Protein 3QS2 (pdb70)

CATH classification: 2.60.40.3290

B-factor: mean 16.83, std 8.16, range [5.37, 58.87]

Nearest PDB structures (foldseek):
  3qs2-assembly1_B  TM=9.989E-01  e=2.290E-34  Escherichia coli CFT073
  3qs3-assembly9_I  TM=9.445E-01  e=1.081E-23  Escherichia coli CFT073
  3qs3-assembly3_C  TM=9.484E-01  e=3.305E-23  Escherichia coli CFT073
  3qs3-assembly10_J  TM=9.430E-01  e=8.543E-23  Escherichia coli CFT073
  2j6r-assembly1_A  TM=2.176E-01  e=5.824E-01  Escherichia coli

InterPro domains:
  IPR016514 Fimbrial protein EcpA [PF16449] (26-193)
  IPR016514 Fimbrial protein EcpA [PIRSF007320] (1-195)
  IPR038478 Fimbrillin subunit EcpA superfamily [G3DSA:2.60.40.3290] (12-195)

Sequence (346 aa):
ADVTAQAVATWSSATAKKDTTSSKLVVTPLGSLAFQYAEGIKGFNSSQKGLFDVAIEGDSTATAFKLTSRLITNTLTQLDTTSGSTLNVGVDDYNGTAVEKTGDTVMIDTANGVLGGNLSPLANGYNASSNRTTAQDGFTFSSIISSGTTNGTTTAVTDYSTLPEGIWSGDVSVQFDATWTTSADVTAQAVATWSSATTAKKDTTSKLVVTPLGSLAFQYAEGIKGFNSSSQKGLFDVAIEGDSTATAFKLTSRLITNTLTQLDTTSGSTLNVGVDYNGTAVEKTGDTVMIDTANGVLGGNLSPLANGYNASNRTTAQDGFTFSIISGTTNGTTTAVTDYSTLPEGIWSSGDVSVQFDATWTS

Structure (mmCIF, N/CA/C/O backbone):
data_3QS2
#
_entry.id   3QS2
#
_cell.length_a   46.860
_cell.length_b   72.080
_cell.length_c   108.320
_cell.angle_alpha   90.00
_cell.angle_beta   90.00
_cell.angle_gamma   90.00
#
_symmetry.space_group_name_H-M   'P 21 21 21'
#
loop_
_entity.id
_entity.type
_entity.pdbx_description
1 polymer 'Fimbrillin matB homolog'
2 non-polymer 'IODIDE ION'
3 water water
#
loop_
_atom_site.group_PDB
_atom_site.id
_atom_site.type_symbol
_atom_site.label_atom_id
_atom_site.label_alt_id
_atom_site.label_comp_id
_atom_site.label_asym_id
_atom_site.label_entity_id
_atom_site.label_seq_id
_atom_site.pdbx_PDB_ins_code
_atom_site.Cartn_x
_atom_site.Cartn_y
_atom_site.Cartn_z
_atom_site.occupancy
_atom_site.B_iso_or_equiv
_atom_site.auth_seq_id
_atom_site.auth_comp_id
_atom_site.auth_asym_id
_atom_site.auth_atom_id
_atom_site.pdbx_PDB_model_num
ATOM 1 N N . ALA A 1 16 ? 11.071 35.045 14.129 1.00 32.38 1 ALA A N 1
ATOM 2 C CA . ALA A 1 16 ? 10.780 36.387 14.711 1.00 31.30 1 ALA A CA 1
ATOM 3 C C . ALA A 1 16 ? 11.200 37.476 13.725 1.00 29.71 1 ALA A C 1
ATOM 4 O O . ALA A 1 16 ? 12.006 37.231 12.824 1.00 29.99 1 ALA A O 1
ATOM 6 N N . ASP A 1 17 ? 10.632 38.668 13.891 1.00 28.46 2 ASP A N 1
ATOM 7 C CA . ASP A 1 17 ? 10.995 39.828 13.078 1.00 26.51 2 ASP A CA 1
ATOM 8 C C . ASP A 1 17 ? 12.469 40.194 13.318 1.00 25.44 2 ASP A C 1
ATOM 9 O O . ASP A 1 17 ? 13.036 39.860 14.363 1.00 26.48 2 ASP A O 1
ATOM 14 N N . VAL A 1 18 ? 13.092 40.850 12.341 1.00 21.96 3 VAL A N 1
ATOM 15 C CA . VAL A 1 18 ? 14.401 41.466 12.527 1.00 20.22 3 VAL A CA 1
ATOM 16 C C . VAL A 1 18 ? 14.123 42.959 12.661 1.00 18.29 3 VAL A C 1
ATOM 17 O O . VAL A 1 18 ? 13.335 43.501 11.898 1.00 16.59 3 VAL A O 1
ATOM 21 N N . THR A 1 19 ? 14.716 43.604 13.663 1.00 17.29 4 THR A N 1
ATOM 22 C CA . THR A 1 19 ? 14.495 45.034 13.862 1.00 16.30 4 THR A CA 1
ATOM 23 C C . THR A 1 19 ? 15.808 45.775 14.006 1.00 15.47 4 THR A C 1
ATOM 24 O O . THR A 1 19 ? 16.813 45.199 14.432 1.00 15.92 4 THR A O 1
ATOM 28 N N . ALA A 1 20 ? 15.797 47.049 13.645 1.00 13.91 5 ALA A N 1
ATOM 29 C CA . ALA A 1 20 ? 16.973 47.903 13.800 1.00 13.70 5 ALA A CA 1
ATOM 30 C C . ALA A 1 20 ? 16.531 49.334 14.049 1.00 13.32 5 ALA A C 1
ATOM 31 O O . ALA A 1 20 ? 15.429 49.737 13.667 1.00 12.36 5 ALA A O 1
ATOM 33 N N . GLN A 1 21 ? 17.403 50.108 14.688 1.00 13.87 6 GLN A N 1
ATOM 34 C CA . GLN A 1 21 ? 17.056 51.480 15.047 1.00 13.82 6 GLN A CA 1
ATOM 35 C C . GLN A 1 21 ? 18.250 52.368 14.766 1.00 13.33 6 GLN A C 1
ATOM 36 O O . GLN A 1 21 ? 19.399 51.922 14.870 1.00 12.87 6 GLN A O 1
ATOM 42 N N . ALA A 1 22 ? 17.979 53.613 14.390 1.00 12.16 7 ALA A N 1
ATOM 43 C CA . ALA A 1 22 ? 19.038 54.619 14.218 1.00 12.17 7 ALA A CA 1
ATOM 44 C C . ALA A 1 22 ? 18.469 55.980 14.606 1.00 12.16 7 ALA A C 1
ATOM 45 O O . ALA A 1 22 ? 17.272 56.203 14.476 1.00 12.81 7 ALA A O 1
ATOM 47 N N . VAL A 1 23 ? 19.310 56.866 15.137 1.00 12.05 8 VAL A N 1
ATOM 48 C CA . VAL A 1 23 ? 18.901 58.230 15.465 1.00 11.91 8 VAL A CA 1
ATOM 49 C C . VAL A 1 23 ? 19.662 59.191 14.576 1.00 11.57 8 VAL A C 1
ATOM 50 O O . VAL A 1 23 ? 20.901 59.119 14.496 1.00 12.49 8 VAL A O 1
ATOM 54 N N . ALA A 1 24 ? 18.937 60.062 13.877 1.00 10.45 9 ALA A N 1
ATOM 55 C CA . ALA A 1 24 ? 19.546 61.056 13.014 1.00 9.90 9 ALA A CA 1
ATOM 56 C C . ALA A 1 24 ? 19.396 62.415 13.672 1.00 9.62 9 ALA A C 1
ATOM 57 O O . ALA A 1 24 ? 18.284 62.822 14.018 1.00 9.21 9 ALA A O 1
ATOM 59 N N . THR A 1 25 ? 20.528 63.099 13.865 1.00 9.55 10 THR A N 1
ATOM 60 C CA . THR A 1 25 ? 20.523 64.396 14.567 1.00 9.90 10 THR A CA 1
ATOM 61 C C . THR A 1 25 ? 21.058 65.545 13.709 1.00 9.86 10 THR A C 1
ATOM 62 O O . THR A 1 25 ? 22.186 65.486 13.181 1.00 10.17 10 THR A O 1
ATOM 66 N N . TRP A 1 26 ? 20.240 66.592 13.593 1.00 9.43 11 TRP A N 1
ATOM 67 C CA . TRP A 1 26 ? 20.599 67.828 12.896 1.00 9.72 11 TRP A CA 1
ATOM 68 C C . TRP A 1 26 ? 20.841 68.916 13.920 1.00 10.03 11 TRP A C 1
ATOM 69 O O . TRP A 1 26 ? 20.082 69.041 14.883 1.00 10.14 11 TRP A O 1
ATOM 80 N N . SER A 1 27 ? 21.868 69.727 13.715 1.00 10.74 12 SER A N 1
ATOM 81 C CA A SER A 1 27 ? 22.020 70.921 14.531 0.70 10.99 12 SER A CA 1
ATOM 82 C CA B SER A 1 27 ? 22.042 70.933 14.517 0.30 11.02 12 SER A CA 1
ATOM 83 C C . SER A 1 27 ? 21.202 72.050 13.885 1.00 11.05 12 SER A C 1
ATOM 84 O O . SER A 1 27 ? 21.141 72.172 12.641 1.00 11.62 12 SER A O 1
ATOM 89 N N . ALA A 1 28 ? 20.545 72.857 14.718 1.00 11.09 13 ALA A N 1
ATOM 90 C CA . ALA A 1 28 ? 19.655 73.909 14.225 1.00 11.04 13 ALA A CA 1
ATOM 91 C C . ALA A 1 28 ? 19.933 75.217 14.932 1.00 11.73 13 ALA A C 1
ATOM 92 O O . ALA A 1 28 ? 20.219 75.221 16.126 1.00 11.97 13 ALA A O 1
ATOM 94 N N . THR A 1 29 ? 19.849 76.320 14.194 1.00 12.33 14 THR A N 1
ATOM 95 C CA . THR A 1 29 ? 19.844 77.661 14.818 1.00 13.42 14 THR A CA 1
ATOM 96 C C . THR A 1 29 ? 18.637 78.461 14.340 1.00 13.33 14 THR A C 1
ATOM 97 O O . THR A 1 29 ? 18.092 78.229 13.244 1.00 13.46 14 THR A O 1
ATOM 101 N N . ALA A 1 30 ? 18.177 79.385 15.177 1.00 12.85 15 ALA A N 1
ATOM 102 C CA . ALA A 1 30 ? 17.152 80.314 14.770 1.00 13.11 15 ALA A CA 1
ATOM 103 C C . ALA A 1 30 ? 17.607 81.691 15.204 1.00 13.46 15 ALA A C 1
ATOM 104 O O . ALA A 1 30 ? 18.289 81.828 16.226 1.00 13.22 15 ALA A O 1
ATOM 106 N N . LYS A 1 31 ? 17.278 82.694 14.400 1.00 14.25 16 LYS A N 1
ATOM 107 C CA . LYS A 1 31 ? 17.693 84.071 14.689 1.00 15.11 16 LYS A CA 1
ATOM 108 C C . LYS A 1 31 ? 16.506 84.990 14.611 1.00 15.56 16 LYS A C 1
ATOM 109 O O . LYS A 1 31 ? 15.697 84.872 13.694 1.00 14.97 16 LYS A O 1
ATOM 112 N N . LYS A 1 32 ? 16.401 85.911 15.577 1.00 16.32 17 LYS A N 1
ATOM 113 C CA . LYS A 1 32 ? 15.394 86.966 15.532 1.00 17.65 17 LYS A CA 1
ATOM 114 C C . LYS A 1 32 ? 16.023 88.318 15.813 1.00 19.66 17 LYS A C 1
ATOM 115 O O . LYS A 1 32 ? 16.624 88.526 16.874 1.00 18.79 17 LYS A O 1
ATOM 121 N N . ASP A 1 33 ? 15.833 89.218 14.853 1.00 22.97 18 ASP A N 1
ATOM 122 C CA . ASP A 1 33 ? 16.235 90.606 14.963 1.00 27.32 18 ASP A CA 1
ATOM 123 C C . ASP A 1 33 ? 17.689 90.750 15.360 1.00 28.93 18 ASP A C 1
ATOM 124 O O . ASP A 1 33 ? 18.031 91.647 16.132 1.00 31.24 18 ASP A O 1
ATOM 129 N N . THR A 1 34 ? 18.558 89.887 14.843 1.00 30.62 19 THR A N 1
ATOM 130 C CA . THR A 1 34 ? 19.944 90.066 15.178 1.00 33.33 19 THR A CA 1
ATOM 131 C C . THR A 1 34 ? 20.684 90.660 13.977 1.00 34.81 19 THR A C 1
ATOM 132 O O . THR A 1 34 ? 20.244 90.587 12.858 1.00 36.03 19 THR A O 1
ATOM 136 N N . THR A 1 35 ? 21.811 91.262 14.254 1.00 34.98 20 THR A N 1
ATOM 137 C CA . THR A 1 35 ? 22.745 91.693 13.240 1.00 34.45 20 THR A CA 1
ATOM 138 C C . THR A 1 35 ? 23.016 90.610 12.225 1.00 31.59 20 THR A C 1
ATOM 139 O O . THR A 1 35 ? 23.119 89.472 12.590 1.00 33.20 20 THR A O 1
ATOM 141 N N . SER A 1 36 ? 23.143 90.976 10.972 1.00 28.53 21 SER A N 1
ATOM 142 C CA A SER A 1 36 ? 23.568 90.042 9.961 0.70 27.36 21 SER A CA 1
ATOM 143 C CA B SER A 1 36 ? 23.544 90.022 9.935 0.30 26.83 21 SER A CA 1
ATOM 144 C C . SER A 1 36 ? 24.836 90.507 9.252 1.00 26.31 21 SER A C 1
ATOM 145 O O . SER A 1 36 ? 25.071 90.200 8.148 1.00 26.76 21 SER A O 1
ATOM 150 N N . LYS A 1 37 ? 25.660 91.238 9.962 1.00 24.96 22 LYS A N 1
ATOM 151 C CA . LYS A 1 37 ? 26.965 91.652 9.440 1.00 24.00 22 LYS A CA 1
ATOM 152 C C . LYS A 1 37 ? 27.848 90.443 9.134 1.00 21.95 22 LYS A C 1
ATOM 153 O O . LYS A 1 37 ? 28.648 90.481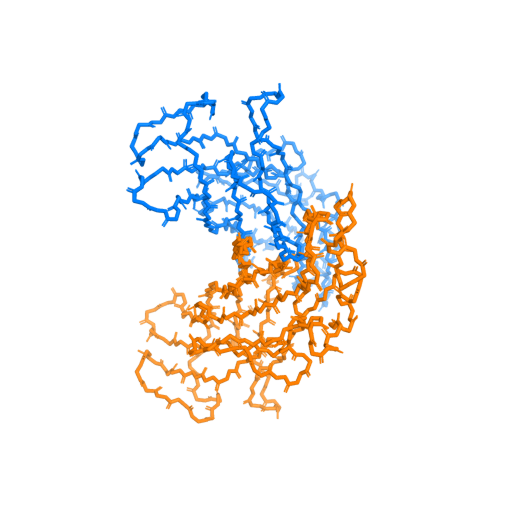 8.205 1.00 21.80 22 LYS A O 1
ATOM 159 N N . LEU A 1 38 ? 27.716 89.402 9.952 1.00 19.39 23 LEU A N 1
ATOM 160 C CA . LEU A 1 38 ? 28.412 88.125 9.728 1.00 18.17 23 LEU A CA 1
ATOM 161 C C . LEU A 1 38 ? 27.464 86.960 9.952 1.00 16.46 23 LEU A C 1
ATOM 162 O O . LEU A 1 38 ? 26.862 86.841 11.025 1.00 15.69 23 LEU A O 1
ATOM 167 N N . VAL A 1 39 ? 27.325 86.101 8.946 1.00 15.61 24 VAL A N 1
ATOM 168 C CA . VAL A 1 39 ? 26.489 84.911 9.063 1.00 14.46 24 VAL A CA 1
ATOM 169 C C . VAL A 1 39 ? 27.326 83.720 8.604 1.00 14.18 24 VAL A C 1
ATOM 170 O O . VAL A 1 39 ? 27.880 83.745 7.509 1.00 14.63 24 VAL A O 1
ATOM 174 N N . VAL A 1 40 ? 27.429 82.690 9.445 1.00 13.32 25 VAL A N 1
ATOM 175 C CA . VAL A 1 40 ? 28.208 81.509 9.079 1.00 13.31 25 VAL A CA 1
ATOM 176 C C . VAL A 1 40 ? 27.334 80.279 9.230 1.00 12.57 25 VAL A C 1
ATOM 177 O O . VAL A 1 40 ? 26.767 80.049 10.298 1.00 12.29 25 VAL A O 1
ATOM 181 N N . THR A 1 41 ? 27.214 79.494 8.161 1.00 12.52 26 THR A N 1
ATOM 182 C CA . THR A 1 41 ? 26.252 78.409 8.132 1.00 12.08 26 THR A CA 1
ATOM 183 C C . THR A 1 41 ? 26.863 77.090 7.678 1.00 11.77 26 THR A C 1
ATOM 184 O O . THR A 1 41 ? 27.195 76.955 6.512 1.00 12.21 26 THR A O 1
ATOM 188 N N . PRO A 1 42 ? 26.989 76.099 8.595 1.00 11.41 27 PRO A N 1
ATOM 189 C CA . PRO A 1 42 ? 27.472 74.797 8.158 1.00 11.50 27 PRO A CA 1
ATOM 190 C C . PRO A 1 42 ? 26.540 74.183 7.107 1.00 11.65 27 PRO A C 1
ATOM 191 O O . PRO A 1 42 ? 25.320 74.267 7.268 1.00 10.94 27 PRO A O 1
ATOM 195 N N . LEU A 1 43 ? 27.082 73.562 6.068 1.00 12.53 28 LEU A N 1
ATOM 196 C CA . LEU A 1 43 ? 26.220 72.977 5.055 1.00 13.44 28 LEU A CA 1
ATOM 197 C C . LEU A 1 43 ? 25.389 71.883 5.711 1.00 13.43 28 LEU A C 1
ATOM 198 O O . LEU A 1 43 ? 25.910 71.075 6.476 1.00 13.50 28 LEU A O 1
ATOM 203 N N . GLY A 1 44 ? 24.093 71.877 5.420 1.00 14.30 29 GLY A N 1
ATOM 204 C CA . GLY A 1 44 ? 23.222 70.847 5.934 1.00 15.70 29 GLY A CA 1
ATOM 205 C C . GLY A 1 44 ? 22.551 71.271 7.212 1.00 17.23 29 GLY A C 1
ATOM 206 O O . GLY A 1 44 ? 21.642 70.591 7.692 1.00 18.53 29 GLY A O 1
ATOM 207 N N . SER A 1 45 ? 23.012 72.376 7.798 1.00 17.68 30 SER A N 1
ATOM 208 C CA . SER A 1 45 ? 22.438 72.807 9.076 1.00 17.31 30 SER A CA 1
ATOM 209 C C . SER A 1 45 ? 21.078 73.430 8.842 1.00 16.32 30 SER A C 1
ATOM 210 O O . SER A 1 45 ? 20.776 73.944 7.745 1.00 17.48 30 SER A O 1
ATOM 213 N N . LEU A 1 46 ? 20.241 73.371 9.877 1.00 14.56 31 LEU A N 1
ATOM 214 C CA . LEU A 1 46 ? 18.917 73.935 9.812 1.00 13.96 31 LEU A CA 1
ATOM 215 C C . LEU A 1 46 ? 19.059 75.357 10.319 1.00 14.27 31 LEU A C 1
ATOM 216 O O . LEU A 1 46 ? 19.506 75.559 11.445 1.00 14.44 31 LEU A O 1
ATOM 221 N N . ALA A 1 47 ? 18.738 76.320 9.462 1.00 14.15 32 ALA A N 1
ATOM 222 C CA . ALA A 1 47 ? 18.851 77.736 9.795 1.00 14.83 32 ALA A CA 1
ATOM 223 C C . ALA A 1 47 ? 17.504 78.427 9.678 1.00 14.88 32 ALA A C 1
ATOM 224 O O . ALA A 1 47 ? 16.977 78.600 8.579 1.00 15.65 32 ALA A O 1
ATOM 226 N N . PHE A 1 48 ? 16.950 78.847 10.813 1.00 14.34 33 PHE A N 1
ATOM 227 C CA . PHE A 1 48 ? 15.674 79.550 10.835 1.00 14.41 33 PHE A CA 1
ATOM 228 C C . PHE A 1 48 ? 15.872 81.036 11.069 1.00 15.09 33 PHE A C 1
ATOM 229 O O . PHE A 1 48 ? 16.696 81.429 11.882 1.00 15.30 33 PHE A O 1
ATOM 237 N N . GLN A 1 49 ? 15.114 81.845 10.336 1.00 16.24 34 GLN A N 1
ATOM 238 C CA . GLN A 1 49 ? 15.227 83.296 10.420 1.00 17.99 34 GLN A CA 1
ATOM 239 C C . GLN A 1 49 ? 13.848 83.890 10.598 1.00 17.77 34 GLN A C 1
ATOM 240 O O . GLN A 1 49 ? 12.929 83.620 9.823 1.00 17.30 34 GLN A O 1
ATOM 246 N N . TYR A 1 50 ? 13.706 84.722 11.623 1.00 17.77 35 TYR A N 1
ATOM 247 C CA . TYR A 1 50 ? 12.479 85.457 11.799 1.00 18.75 35 TYR A CA 1
ATOM 248 C C . TYR A 1 50 ? 12.429 86.534 10.717 1.00 20.38 35 TYR A C 1
ATOM 249 O O . TYR A 1 50 ? 13.401 87.247 10.494 1.00 21.43 35 TYR A O 1
ATOM 258 N N . ALA A 1 51 ? 11.297 86.628 10.036 1.00 22.13 36 ALA A N 1
ATOM 259 C CA . ALA A 1 51 ? 11.109 87.615 8.995 1.00 24.33 36 ALA A CA 1
ATOM 260 C C . ALA A 1 51 ? 10.101 88.628 9.482 1.00 25.66 36 ALA A C 1
ATOM 261 O O . ALA A 1 51 ? 8.961 88.263 9.801 1.00 24.34 36 ALA A O 1
ATOM 263 N N . GLU A 1 52 ? 10.533 89.890 9.538 1.00 27.25 37 GLU A N 1
ATOM 264 C CA . GLU A 1 52 ? 9.684 90.948 10.010 1.00 30.34 37 GLU A CA 1
ATOM 265 C C . GLU A 1 52 ? 8.523 91.083 9.028 1.00 32.53 37 GLU A C 1
ATOM 266 O O . GLU A 1 52 ? 7.424 91.264 9.428 1.00 34.34 37 GLU A O 1
ATOM 268 N N . GLY A 1 53 ? 8.802 90.922 7.743 1.00 33.88 38 GLY A N 1
ATOM 269 C CA . GLY A 1 53 ? 7.779 90.762 6.747 1.00 35.75 38 GLY A CA 1
ATOM 270 C C . GLY A 1 53 ? 6.495 89.989 7.058 1.00 36.49 38 GLY A C 1
ATOM 271 O O . GLY A 1 53 ? 5.420 90.557 7.018 1.00 38.75 38 GLY A O 1
ATOM 272 N N . ILE A 1 54 ? 6.615 88.722 7.386 1.00 34.63 39 ILE A N 1
ATOM 273 C CA . ILE A 1 54 ? 5.468 87.864 7.665 1.00 34.49 39 ILE A CA 1
ATOM 274 C C . ILE A 1 54 ? 5.307 87.559 9.137 1.00 33.03 39 ILE A C 1
ATOM 275 O O . ILE A 1 54 ? 4.444 86.802 9.486 1.00 33.34 39 ILE A O 1
ATOM 280 N N . LYS A 1 55 ? 6.168 88.093 9.994 1.00 29.85 40 LYS A N 1
ATOM 281 C CA . LYS A 1 55 ? 6.032 87.887 11.446 1.00 28.24 40 LYS A CA 1
ATOM 282 C C . LYS A 1 55 ? 6.188 86.467 11.891 1.00 26.31 40 LYS A C 1
ATOM 283 O O . LYS A 1 55 ? 5.526 86.012 12.742 1.00 27.01 40 LYS A O 1
ATOM 289 N N . GLY A 1 56 ? 7.144 85.800 11.320 1.00 23.58 41 GLY A N 1
ATOM 290 C CA . GLY A 1 56 ? 7.330 84.383 11.593 1.00 21.77 41 GLY A CA 1
ATOM 291 C C . GLY A 1 56 ? 8.612 83.880 10.971 1.00 19.97 41 GLY A C 1
ATOM 292 O O . GLY A 1 56 ? 9.398 84.667 10.434 1.00 20.81 41 GLY A O 1
ATOM 293 N N . PHE A 1 57 ? 8.805 82.562 11.043 1.00 18.33 42 PHE A N 1
ATOM 294 C CA . PHE A 1 57 ? 10.033 81.900 10.610 1.00 17.11 42 PHE A CA 1
ATOM 295 C C . PHE A 1 57 ? 9.826 81.128 9.315 1.00 16.81 42 PHE A C 1
ATOM 296 O O . PHE A 1 57 ? 8.770 80.540 9.103 1.00 17.11 42 PHE A O 1
ATOM 304 N N . ASN A 1 58 ? 10.863 81.090 8.492 1.00 16.42 43 ASN A N 1
ATOM 305 C CA . ASN A 1 58 ? 10.940 80.171 7.342 1.00 17.02 43 ASN A CA 1
ATOM 306 C C . ASN A 1 58 ? 10.932 78.694 7.749 1.00 16.38 43 ASN A C 1
ATOM 307 O O . ASN A 1 58 ? 11.115 78.379 8.919 1.00 16.27 43 ASN A O 1
ATOM 312 N N A SER A 1 59 ? 10.716 77.801 6.784 0.50 16.18 44 SER A N 1
ATOM 313 N N B SER A 1 59 ? 10.720 77.809 6.774 0.50 16.33 44 SER A N 1
ATOM 314 C CA A SER A 1 59 ? 10.940 76.377 6.998 0.50 15.54 44 SER A CA 1
ATOM 315 C CA B SER A 1 59 ? 10.918 76.375 6.959 0.50 15.77 44 SER A CA 1
ATOM 316 C C A SER A 1 59 ? 12.267 75.990 6.362 0.50 15.70 44 SER A C 1
ATOM 317 C C B SER A 1 59 ? 12.243 75.973 6.319 0.50 15.84 44 SER A C 1
ATOM 318 O O A SER A 1 59 ? 12.876 76.789 5.653 0.50 15.96 44 SER A O 1
ATOM 319 O O B SER A 1 59 ? 12.832 76.746 5.569 0.50 16.09 44 SER A O 1
ATOM 324 N N . GLN A 1 60 ? 12.712 74.766 6.619 1.00 15.42 45 GLN A N 1
ATOM 325 C CA . GLN A 1 60 ? 14.004 74.294 6.114 1.00 16.12 45 GLN A CA 1
ATOM 326 C C . GLN A 1 60 ? 13.852 72.838 5.730 1.00 15.82 45 GLN A C 1
ATOM 327 O O . GLN A 1 60 ? 13.329 72.067 6.512 1.00 15.08 45 GLN A O 1
ATOM 333 N N . LYS A 1 61 ? 14.297 72.443 4.540 1.00 16.37 46 LYS A N 1
ATOM 334 C CA . LYS A 1 61 ? 14.336 71.013 4.245 1.00 16.47 46 LYS A CA 1
ATOM 335 C C . LYS A 1 61 ? 15.706 70.479 4.665 1.00 15.77 46 LYS A C 1
ATOM 336 O O . LYS A 1 61 ? 16.743 71.090 4.388 1.00 18.05 46 LYS A O 1
ATOM 342 N N . GLY A 1 62 ? 15.705 69.400 5.429 1.00 12.92 47 GLY A N 1
ATOM 343 C CA . GLY A 1 62 ? 16.933 68.778 5.864 1.00 12.08 47 GLY A CA 1
ATOM 344 C C . GLY A 1 62 ? 16.962 67.358 5.336 1.00 11.07 47 GLY A C 1
ATOM 345 O O . GLY A 1 62 ? 16.067 66.569 5.651 1.00 10.70 47 GLY A O 1
ATOM 346 N N . LEU A 1 63 ? 18.000 67.036 4.567 1.00 10.69 48 LEU A N 1
ATOM 347 C CA . LEU A 1 63 ? 18.126 65.739 3.911 1.00 10.49 48 LEU A CA 1
ATOM 348 C C . LEU A 1 63 ? 18.866 64.697 4.748 1.00 9.94 48 LEU A C 1
ATOM 349 O O . LEU A 1 63 ? 19.671 65.035 5.622 1.00 9.56 48 LEU A O 1
ATOM 354 N N . PHE A 1 64 ? 18.597 63.423 4.461 1.00 9.69 49 PHE A N 1
ATOM 355 C CA . PHE A 1 64 ? 19.275 62.311 5.142 1.00 9.64 49 PHE A CA 1
ATOM 356 C C . PHE A 1 64 ? 19.500 61.142 4.192 1.00 10.22 49 PHE A C 1
ATOM 357 O O . PHE A 1 64 ? 18.737 60.937 3.249 1.00 9.86 49 PHE A O 1
ATOM 365 N N . ASP A 1 65 ? 20.572 60.398 4.449 1.00 10.88 50 ASP A N 1
ATOM 366 C CA . ASP A 1 65 ? 20.880 59.189 3.704 1.00 11.67 50 ASP A CA 1
ATOM 367 C C . ASP A 1 65 ? 20.527 58.009 4.570 1.00 11.54 50 ASP A C 1
ATOM 368 O O . ASP A 1 65 ? 20.707 58.057 5.796 1.00 11.98 50 ASP A O 1
ATOM 373 N N . VAL A 1 66 ? 19.995 56.954 3.958 1.00 11.14 51 VAL A N 1
ATOM 374 C CA . VAL A 1 66 ? 19.640 55.750 4.714 1.00 10.91 51 VAL A CA 1
ATOM 375 C C . VAL A 1 66 ? 20.377 54.586 4.071 1.00 11.27 51 VAL A C 1
ATOM 376 O O . VAL A 1 66 ? 20.444 54.512 2.851 1.00 12.23 51 VAL A O 1
ATOM 380 N N . ALA A 1 67 ? 20.946 53.703 4.872 1.00 10.78 52 ALA A N 1
ATOM 381 C CA . ALA A 1 67 ? 21.469 52.462 4.318 1.00 11.05 52 ALA A CA 1
ATOM 382 C C . ALA A 1 67 ? 20.917 51.329 5.151 1.00 10.70 52 ALA A C 1
ATOM 383 O O . ALA A 1 67 ? 20.785 51.455 6.376 1.00 10.56 52 ALA A O 1
ATOM 385 N N . ILE A 1 68 ? 20.545 50.243 4.485 1.00 10.91 53 ILE A N 1
ATOM 386 C CA . ILE A 1 68 ? 20.089 49.048 5.197 1.00 10.98 53 ILE A CA 1
ATOM 387 C C . ILE A 1 68 ? 20.848 47.825 4.724 1.00 11.72 53 ILE A C 1
ATOM 388 O O . ILE A 1 68 ? 21.315 47.783 3.585 1.00 12.09 53 ILE A O 1
ATOM 393 N N . GLU A 1 69 ? 20.976 46.844 5.610 1.00 12.72 54 GLU A N 1
ATOM 394 C CA . GLU A 1 69 ? 21.473 45.517 5.223 1.00 14.18 54 GLU A CA 1
ATOM 395 C C . GLU A 1 69 ? 20.305 44.626 4.860 1.00 13.77 54 GLU A C 1
ATOM 396 O O . GLU A 1 69 ? 19.342 44.539 5.612 1.00 13.26 54 GLU A O 1
ATOM 402 N N . GLY A 1 70 ? 20.404 43.944 3.725 1.00 13.47 55 GLY A N 1
ATOM 403 C CA . GLY A 1 70 ? 19.314 43.105 3.256 1.00 13.20 55 GLY A CA 1
ATOM 404 C C . GLY A 1 70 ? 19.129 41.871 4.113 1.00 13.42 55 GLY A C 1
ATOM 405 O O . GLY A 1 70 ? 20.087 41.355 4.722 1.00 13.70 55 GLY A O 1
ATOM 406 N N . ASP A 1 71 ? 17.890 41.391 4.162 1.00 13.16 56 ASP A N 1
ATOM 407 C CA . ASP A 1 71 ? 17.571 40.148 4.847 1.00 13.48 56 ASP A CA 1
ATOM 408 C C . ASP A 1 71 ? 16.912 39.297 3.770 1.00 13.47 56 ASP A C 1
ATOM 409 O O . ASP A 1 71 ? 15.750 39.516 3.430 1.00 12.66 56 ASP A O 1
ATOM 414 N N . SER A 1 72 ? 17.675 38.352 3.223 1.00 13.93 57 SER A N 1
ATOM 415 C CA . SER A 1 72 ? 17.301 37.660 1.994 1.00 14.29 57 SER A CA 1
ATOM 416 C C . SER A 1 72 ? 16.020 36.814 2.090 1.00 14.43 57 SER A C 1
ATOM 417 O O . SER A 1 72 ? 15.410 36.510 1.065 1.00 14.54 57 SER A O 1
ATOM 420 N N . THR A 1 73 ? 15.604 36.455 3.306 1.00 14.08 58 THR A N 1
ATOM 421 C CA . THR A 1 73 ? 14.365 35.676 3.510 1.00 14.32 58 THR A CA 1
ATOM 422 C C . THR A 1 73 ? 13.194 36.522 4.020 1.00 13.77 58 THR A C 1
ATOM 423 O O . THR A 1 73 ? 12.112 35.985 4.312 1.00 14.39 58 THR A O 1
ATOM 427 N N . ALA A 1 74 ? 13.384 37.839 4.109 1.00 12.87 59 ALA A N 1
ATOM 428 C CA . ALA A 1 74 ? 12.280 38.720 4.490 1.00 12.26 59 ALA A CA 1
ATOM 429 C C . ALA A 1 74 ? 11.230 38.806 3.384 1.00 12.14 59 ALA A C 1
ATOM 430 O O . ALA A 1 74 ? 11.570 38.785 2.181 1.00 12.01 59 ALA A O 1
ATOM 432 N N . THR A 1 75 ? 9.966 38.921 3.790 1.00 12.16 60 THR A N 1
ATOM 433 C CA . THR A 1 75 ? 8.843 39.054 2.843 1.00 12.47 60 THR A CA 1
ATOM 434 C C . THR A 1 75 ? 8.078 40.383 2.986 1.00 11.91 60 THR A C 1
ATOM 435 O O . THR A 1 75 ? 7.186 40.688 2.182 1.00 12.05 60 THR A O 1
ATOM 439 N N . ALA A 1 76 ? 8.423 41.174 3.996 1.00 11.14 61 ALA A N 1
ATOM 440 C CA . ALA A 1 76 ? 7.907 42.535 4.095 1.00 10.73 61 ALA A CA 1
ATOM 441 C C . ALA A 1 76 ? 8.864 43.411 4.892 1.00 10.06 61 ALA A C 1
ATOM 442 O O . ALA A 1 76 ? 9.705 42.907 5.639 1.00 9.96 61 ALA A O 1
ATOM 444 N N . PHE A 1 77 ? 8.723 44.722 4.718 1.00 9.56 62 PHE A N 1
ATOM 445 C CA . PHE A 1 77 ? 9.627 45.683 5.348 1.00 9.22 62 PHE A CA 1
ATOM 446 C C . PHE A 1 77 ? 8.820 46.885 5.758 1.00 9.17 62 PHE A C 1
ATOM 447 O O . PHE A 1 77 ? 7.908 47.305 5.042 1.00 9.35 62 PHE A O 1
ATOM 455 N N . LYS A 1 78 ? 9.183 47.448 6.900 1.00 9.05 63 LYS A N 1
ATOM 456 C CA . LYS A 1 78 ? 8.534 48.648 7.422 1.00 9.13 63 LYS A CA 1
ATOM 457 C C . LYS A 1 78 ? 9.618 49.586 7.936 1.00 8.55 63 LYS A C 1
ATOM 458 O O . LYS A 1 78 ? 10.560 49.151 8.574 1.00 8.37 63 LYS A O 1
ATOM 464 N N . LEU A 1 79 ? 9.472 50.874 7.636 1.00 8.17 64 LEU A N 1
ATOM 465 C CA . LEU A 1 79 ? 10.350 51.905 8.180 1.00 7.81 64 LEU A CA 1
ATOM 466 C C . LEU A 1 79 ? 9.484 53.018 8.753 1.00 7.87 64 LEU A C 1
ATOM 467 O O . LEU A 1 79 ? 8.629 53.572 8.047 1.00 7.84 64 LEU A O 1
ATOM 472 N N . THR A 1 80 ? 9.703 53.356 10.021 1.00 8.00 65 THR A N 1
ATOM 473 C CA . THR A 1 80 ? 8.938 54.446 10.647 1.00 8.16 65 THR A CA 1
ATOM 474 C C . THR A 1 80 ? 9.897 55.471 11.261 1.00 8.08 65 THR A C 1
ATOM 475 O O . THR A 1 80 ? 11.074 55.165 11.482 1.00 7.85 65 THR A O 1
ATOM 479 N N . SER A 1 81 ? 9.369 56.650 11.584 1.00 8.30 66 SER A N 1
ATOM 480 C CA . SER A 1 81 ? 10.156 57.643 12.324 1.00 8.41 66 SER A CA 1
ATOM 481 C C . SER A 1 81 ? 9.371 58.254 13.490 1.00 8.80 66 SER A C 1
ATOM 482 O O . SER A 1 81 ? 8.135 58.304 13.467 1.00 8.97 66 SER A O 1
ATOM 485 N N . ARG A 1 82 ? 10.121 58.732 14.484 1.00 8.99 67 ARG A N 1
ATOM 486 C CA . ARG A 1 82 ? 9.562 59.282 15.714 1.00 9.46 67 ARG A CA 1
ATOM 487 C C . ARG A 1 82 ? 10.497 60.373 16.190 1.00 9.04 67 ARG A C 1
ATOM 488 O O . ARG A 1 82 ? 11.727 60.183 16.243 1.00 8.84 67 ARG A O 1
ATOM 496 N N . LEU A 1 83 ? 9.918 61.512 16.544 1.00 8.75 68 LEU A N 1
ATOM 497 C CA . LEU A 1 83 ? 10.724 62.667 16.982 1.00 8.87 68 LEU A CA 1
ATOM 498 C C . LEU A 1 83 ? 11.208 62.413 18.402 1.00 9.17 68 LEU A C 1
ATOM 499 O O . LEU A 1 83 ? 10.455 61.922 19.232 1.00 9.63 68 LEU A O 1
ATOM 504 N N . ILE A 1 84 ? 12.485 62.705 18.676 1.00 9.11 69 ILE A N 1
ATOM 505 C CA . ILE A 1 84 ? 13.007 62.526 20.028 1.00 9.67 69 ILE A CA 1
ATOM 506 C C . ILE A 1 84 ? 13.237 63.880 20.683 1.00 9.70 69 ILE A C 1
ATOM 507 O O . ILE A 1 84 ? 12.621 64.178 21.705 1.00 10.30 69 ILE A O 1
ATOM 512 N N . THR A 1 85 ? 14.103 64.693 20.095 1.00 9.35 70 THR A N 1
ATOM 513 C CA . THR A 1 85 ? 14.328 66.035 20.647 1.00 9.33 70 THR A CA 1
ATOM 514 C C . THR A 1 85 ? 14.087 67.082 19.585 1.00 8.95 70 THR A C 1
ATOM 515 O O . THR A 1 85 ? 14.358 66.867 18.402 1.00 8.54 70 THR A O 1
ATOM 519 N N . ASN A 1 86 ? 13.601 68.246 20.014 1.00 8.80 71 ASN A N 1
ATOM 520 C CA . ASN A 1 86 ? 13.310 69.298 19.048 1.00 8.77 71 ASN A CA 1
ATOM 521 C C . ASN A 1 86 ? 13.355 70.690 19.653 1.00 8.88 71 ASN A C 1
ATOM 522 O O . ASN A 1 86 ? 12.749 71.623 19.097 1.00 9.04 71 ASN A O 1
ATOM 527 N N . THR A 1 87 ? 14.073 70.848 20.760 1.00 9.08 72 THR A N 1
ATOM 528 C CA . THR A 1 87 ? 14.050 72.147 21.472 1.00 9.56 72 THR A CA 1
ATOM 529 C C . THR A 1 87 ? 15.284 73.003 21.216 1.00 9.40 72 THR A C 1
ATOM 530 O O . THR A 1 87 ? 16.413 72.549 21.400 1.00 9.60 72 THR A O 1
ATOM 534 N N . LEU A 1 88 ? 15.067 74.242 20.787 1.00 9.37 73 LEU A N 1
ATOM 535 C CA . LEU A 1 88 ? 16.157 75.195 20.603 1.00 9.44 73 LEU A CA 1
ATOM 536 C C . LEU A 1 88 ? 16.091 76.213 21.732 1.00 9.80 73 LEU A C 1
ATOM 537 O O . LEU A 1 88 ? 15.004 76.660 22.098 1.00 9.50 73 LEU A O 1
ATOM 542 N N . THR A 1 89 ? 17.238 76.577 22.298 1.00 10.16 74 THR A N 1
ATOM 543 C CA . THR A 1 89 ? 17.214 77.446 23.477 1.00 10.65 74 THR A CA 1
ATOM 544 C C . THR A 1 89 ? 18.111 78.651 23.209 1.00 10.98 74 THR A C 1
ATOM 545 O O . THR A 1 89 ? 19.177 78.505 22.584 1.00 10.79 74 THR A O 1
ATOM 549 N N . GLN A 1 90 ? 17.696 79.836 23.672 1.00 11.05 75 GLN A N 1
ATOM 550 C CA . GLN A 1 90 ? 18.500 81.028 23.449 1.00 11.74 75 GLN A CA 1
ATOM 551 C C . GLN A 1 90 ? 19.830 80.922 24.184 1.00 12.57 75 GLN A C 1
ATOM 552 O O . GLN A 1 90 ? 19.942 80.261 25.215 1.00 12.94 75 GLN A O 1
ATOM 558 N N . LEU A 1 91 ? 20.839 81.564 23.608 1.00 13.50 76 LEU A N 1
ATOM 559 C CA . LEU A 1 91 ? 22.201 81.470 24.082 1.00 14.82 76 LEU A CA 1
ATOM 560 C C . LEU A 1 91 ? 22.444 82.336 25.306 1.00 15.08 76 LEU A C 1
ATOM 561 O O . LEU A 1 91 ? 23.388 82.089 26.051 1.00 16.22 76 LEU A O 1
ATOM 566 N N . ASP A 1 92 ? 21.590 83.331 25.535 1.00 14.67 77 ASP A N 1
ATOM 567 C CA . ASP A 1 92 ? 21.753 84.204 26.694 1.00 14.78 77 ASP A CA 1
ATOM 568 C C . ASP A 1 92 ? 20.957 83.710 27.898 1.00 14.53 77 ASP A C 1
ATOM 569 O O . ASP A 1 92 ? 20.720 82.511 28.024 1.00 14.65 77 ASP A O 1
ATOM 574 N N A THR A 1 93 ? 20.551 84.633 28.766 0.50 14.71 78 THR A N 1
ATOM 575 N N B THR A 1 93 ? 20.546 84.604 28.788 0.50 14.61 78 THR A N 1
ATOM 576 C CA A THR A 1 93 ? 19.928 84.294 30.045 0.50 14.71 78 THR A CA 1
ATOM 577 C CA B THR A 1 93 ? 19.907 84.177 30.033 0.50 14.53 78 THR A CA 1
ATOM 578 C C A THR A 1 93 ? 18.389 84.242 29.975 0.50 14.21 78 THR A C 1
ATOM 579 C C B THR A 1 93 ? 18.378 84.081 29.930 0.50 14.06 78 THR A C 1
ATOM 580 O O A THR A 1 93 ? 17.733 83.944 30.973 0.50 14.53 78 THR A O 1
ATOM 581 O O B THR A 1 93 ? 17.713 83.642 30.869 0.50 14.28 78 THR A O 1
ATOM 588 N N . SER A 1 94 ? 17.830 84.484 28.788 1.00 13.43 79 SER A N 1
ATOM 589 C CA . SER A 1 94 ? 16.355 84.562 28.619 1.00 12.91 79 SER A CA 1
ATOM 590 C C . SER A 1 94 ? 15.573 83.301 29.018 1.00 12.69 79 SER A C 1
ATOM 591 O O . SER A 1 94 ? 14.480 83.399 29.604 1.00 12.88 79 SER A O 1
ATOM 594 N N . GLY A 1 95 ? 16.138 82.138 28.701 1.00 12.28 80 GLY A N 1
ATOM 595 C CA . GLY A 1 95 ? 15.450 80.860 28.839 1.00 12.12 80 GLY A CA 1
ATOM 596 C C . GLY A 1 95 ? 14.463 80.620 27.701 1.00 11.54 80 GLY A C 1
ATOM 597 O O . GLY A 1 95 ? 13.787 79.598 27.675 1.00 11.53 80 GLY A O 1
ATOM 598 N N . SER A 1 96 ? 14.373 81.559 26.759 1.00 11.10 81 SER A N 1
ATOM 599 C CA . SER A 1 96 ? 13.463 81.410 25.618 1.00 10.71 81 SER A CA 1
ATOM 600 C C . SER A 1 96 ? 13.790 80.168 24.754 1.00 10.21 81 SER A C 1
ATOM 601 O O . SER A 1 96 ? 14.959 79.844 24.540 1.00 10.18 81 SER A O 1
ATOM 604 N N . THR A 1 97 ? 12.745 79.491 24.277 1.00 10.06 82 THR A N 1
ATOM 605 C CA . THR A 1 97 ? 12.904 78.244 23.507 1.00 9.71 82 THR A CA 1
ATOM 606 C C . THR A 1 97 ? 12.044 78.290 22.251 1.00 9.57 82 THR A C 1
ATOM 607 O O . THR A 1 97 ? 11.101 79.083 22.164 1.00 9.53 82 THR A O 1
ATOM 611 N N . LEU A 1 98 ? 12.402 77.455 21.273 1.00 9.28 83 LEU A N 1
ATOM 612 C CA . LEU A 1 98 ? 11.555 77.202 20.105 1.00 9.40 83 LEU A CA 1
ATOM 613 C C . LEU A 1 98 ? 11.469 75.686 19.991 1.00 9.34 83 LEU A C 1
ATOM 614 O O . LEU A 1 98 ? 12.420 74.984 20.321 1.00 9.24 83 LEU A O 1
ATOM 619 N N . ASN A 1 99 ? 10.333 75.174 19.536 1.00 9.74 84 ASN A N 1
ATOM 620 C CA . ASN A 1 99 ? 10.235 73.766 19.209 1.00 10.02 84 ASN A CA 1
ATOM 621 C C . ASN A 1 99 ? 10.049 73.587 17.729 1.00 9.46 84 ASN A C 1
ATOM 622 O O . ASN A 1 99 ? 9.251 74.301 17.094 1.00 9.48 84 ASN A O 1
ATOM 627 N N . VAL A 1 100 ? 10.803 72.629 17.184 1.00 8.93 85 VAL A N 1
ATOM 628 C CA . VAL A 1 100 ? 10.885 72.411 15.740 1.00 8.85 85 VAL A CA 1
ATOM 629 C C . VAL A 1 100 ? 9.948 71.263 15.344 1.00 8.99 85 VAL A C 1
ATOM 630 O O . VAL A 1 100 ? 10.092 70.160 15.866 1.00 9.34 85 VAL A O 1
ATOM 634 N N . GLY A 1 101 ? 8.976 71.542 14.467 1.00 9.12 86 GLY A N 1
ATOM 635 C CA . GLY A 1 101 ? 8.104 70.501 13.901 1.00 9.23 86 GLY A CA 1
ATOM 636 C C . GLY A 1 101 ? 8.802 69.811 12.727 1.00 8.94 86 GLY A C 1
ATOM 637 O O . GLY A 1 101 ? 9.592 70.417 12.026 1.00 9.12 86 GLY A O 1
ATOM 638 N N . VAL A 1 102 ? 8.506 68.533 12.533 1.00 8.94 87 VAL A N 1
ATOM 639 C CA . VAL A 1 102 ? 9.131 67.749 11.488 1.00 8.92 87 VAL A CA 1
ATOM 640 C C . VAL A 1 102 ? 8.012 67.099 10.671 1.00 9.29 87 VAL A C 1
ATOM 641 O O . VAL A 1 102 ? 7.062 66.534 11.245 1.00 9.31 87 VAL A O 1
ATOM 645 N N . ASP A 1 103 ? 8.101 67.254 9.344 1.00 9.76 88 ASP A N 1
ATOM 646 C CA A ASP A 1 103 ? 7.127 66.747 8.365 0.50 10.22 88 ASP A CA 1
ATOM 647 C CA B ASP A 1 103 ? 7.113 66.615 8.475 0.50 10.38 88 ASP A CA 1
ATOM 648 C C . ASP A 1 103 ? 7.805 65.773 7.413 1.00 10.08 88 ASP A C 1
ATOM 649 O O . ASP A 1 103 ? 8.883 66.115 6.886 1.00 9.66 88 ASP A O 1
ATOM 658 N N . TYR A 1 104 ? 7.185 64.621 7.143 1.00 9.83 89 TYR A N 1
ATOM 659 C CA . TYR A 1 104 ? 7.672 63.719 6.104 1.00 9.85 89 TYR A CA 1
ATOM 660 C C . TYR A 1 104 ? 6.603 63.613 5.011 1.00 10.51 89 TYR A C 1
ATOM 661 O O . TYR A 1 104 ? 5.540 63.023 5.243 1.00 10.69 89 TYR A O 1
ATOM 670 N N . ASN A 1 105 ? 6.867 64.210 3.848 1.00 10.97 90 ASN A N 1
ATOM 671 C CA . ASN A 1 105 ? 5.888 64.196 2.746 1.00 12.02 90 ASN A CA 1
ATOM 672 C C . ASN A 1 105 ? 4.461 64.561 3.194 1.00 12.79 90 ASN A C 1
ATOM 673 O O . ASN A 1 105 ? 3.475 63.869 2.870 1.00 13.61 90 ASN A O 1
ATOM 678 N N . GLY A 1 106 ? 4.353 65.634 3.960 1.00 12.75 91 GLY A N 1
ATOM 679 C CA . GLY A 1 106 ? 3.040 66.136 4.377 1.00 13.82 91 GLY A CA 1
ATOM 680 C C . GLY A 1 106 ? 2.501 65.528 5.648 1.00 13.88 91 GLY A C 1
ATOM 681 O O . GLY A 1 106 ? 1.432 65.917 6.113 1.00 14.87 91 GLY A O 1
ATOM 682 N N . THR A 1 107 ? 3.239 64.600 6.250 1.00 13.13 92 THR A N 1
ATOM 683 C CA . THR A 1 107 ? 2.761 63.956 7.472 1.00 13.29 92 THR A CA 1
ATOM 684 C C . THR A 1 107 ? 3.669 64.269 8.642 1.00 12.91 92 THR A C 1
ATOM 685 O O . THR A 1 107 ? 4.892 64.097 8.538 1.00 12.47 92 THR A O 1
ATOM 689 N N . ALA A 1 108 ? 3.078 64.704 9.756 1.00 12.97 93 ALA A N 1
ATOM 690 C CA . ALA A 1 108 ? 3.885 65.040 10.943 1.00 12.50 93 ALA A CA 1
ATOM 691 C C . ALA A 1 108 ? 4.642 63.855 11.528 1.00 11.99 93 ALA A C 1
ATOM 692 O O . ALA A 1 108 ? 4.142 62.717 11.554 1.00 12.46 93 ALA A O 1
ATOM 694 N N . VAL A 1 109 ? 5.877 64.132 11.948 1.00 11.21 94 VAL A N 1
ATOM 695 C CA . VAL A 1 109 ? 6.683 63.195 12.711 1.00 11.01 94 VAL A CA 1
ATOM 696 C C . VAL A 1 109 ? 6.735 63.760 14.123 1.00 11.52 94 VAL A C 1
ATOM 697 O O . VAL A 1 109 ? 7.299 64.840 14.339 1.00 11.17 94 VAL A O 1
ATOM 701 N N . GLU A 1 110 ? 6.112 63.050 15.057 1.00 12.40 95 GLU A N 1
ATOM 702 C CA . GLU A 1 110 ? 5.895 63.555 16.410 1.00 13.49 95 GLU A CA 1
ATOM 703 C C . GLU A 1 110 ? 6.541 62.672 17.458 1.00 12.79 95 GLU A C 1
ATOM 704 O O . GLU A 1 110 ? 7.017 61.583 17.160 1.00 12.13 95 GLU A O 1
ATOM 710 N N . LYS A 1 111 ? 6.538 63.155 18.693 1.00 12.73 96 LYS A N 1
ATOM 711 C CA . LYS A 1 111 ? 7.187 62.453 19.798 1.00 13.21 96 LYS A CA 1
ATOM 712 C C . LYS A 1 111 ? 6.379 61.266 20.299 1.00 14.06 96 LYS A C 1
ATOM 713 O O . LYS A 1 111 ? 6.938 60.343 20.897 1.00 15.06 96 LYS A O 1
ATOM 719 N N . THR A 1 112 ? 5.091 61.256 19.979 1.00 14.45 97 THR A N 1
ATOM 720 C CA . THR A 1 112 ? 4.119 60.364 20.619 1.00 15.45 97 THR A CA 1
ATOM 721 C C . THR A 1 112 ? 3.706 59.173 19.755 1.00 15.47 97 THR A C 1
ATOM 722 O O . THR A 1 112 ? 2.851 58.375 20.150 1.00 16.93 97 THR A O 1
ATOM 726 N N . GLY A 1 113 ? 4.309 59.039 18.581 1.00 14.32 98 GLY A N 1
ATOM 727 C CA . GLY A 1 113 ? 3.926 57.971 17.676 1.00 14.04 98 GLY A CA 1
ATOM 728 C C . GLY A 1 113 ? 4.945 57.753 16.580 1.00 12.90 98 GLY A C 1
ATOM 729 O O . GLY A 1 113 ? 5.920 58.495 16.463 1.00 12.48 98 GLY A O 1
ATOM 730 N N . ASP A 1 114 ? 4.688 56.736 15.768 1.00 13.02 99 ASP A N 1
ATOM 731 C CA . ASP A 1 114 ? 5.588 56.330 14.691 1.00 12.54 99 ASP A CA 1
ATOM 732 C C . ASP A 1 114 ? 4.953 56.610 13.333 1.00 12.28 99 ASP A C 1
ATOM 733 O O . ASP A 1 114 ? 3.875 56.068 12.998 1.00 12.97 99 ASP A O 1
ATOM 738 N N . THR A 1 115 ? 5.603 57.482 12.567 1.00 11.10 100 THR A N 1
ATOM 739 C CA . THR A 1 115 ? 5.110 57.894 11.265 1.00 10.67 100 THR A CA 1
ATOM 740 C C . THR A 1 115 ? 5.595 56.899 10.222 1.00 10.32 100 THR A C 1
ATOM 741 O O . THR A 1 115 ? 6.785 56.663 10.093 1.00 9.72 100 THR A O 1
ATOM 745 N N . VAL A 1 116 ? 4.656 56.310 9.497 1.00 10.28 101 VAL A N 1
ATOM 746 C CA . VAL A 1 116 ? 5.017 55.248 8.567 1.00 10.11 101 VAL A CA 1
ATOM 747 C C . VAL A 1 116 ? 5.642 55.862 7.325 1.00 9.96 101 VAL A C 1
ATOM 748 O O . VAL A 1 116 ? 5.020 56.722 6.686 1.00 10.90 101 VAL A O 1
ATOM 752 N N . MET A 1 117 ? 6.870 55.454 6.999 1.00 9.13 102 MET A N 1
ATOM 753 C CA . MET A 1 117 ? 7.557 55.965 5.799 1.00 9.12 102 MET A CA 1
ATOM 754 C C . MET A 1 117 ? 7.566 54.940 4.673 1.00 9.18 102 MET A C 1
ATOM 755 O O . MET A 1 117 ? 7.409 55.282 3.488 1.00 9.48 102 MET A O 1
ATOM 760 N N . ILE A 1 118 ? 7.792 53.680 5.046 1.00 9.17 103 ILE A N 1
ATOM 761 C CA . ILE A 1 118 ? 7.686 52.531 4.107 1.00 9.48 103 ILE A CA 1
ATOM 762 C C . ILE A 1 118 ? 6.920 51.435 4.814 1.00 9.83 103 ILE A C 1
ATOM 763 O O . ILE A 1 118 ? 7.179 51.151 5.971 1.00 9.69 103 ILE A O 1
ATOM 768 N N . ASP A 1 119 ? 5.987 50.803 4.112 1.00 10.57 104 ASP A N 1
ATOM 769 C CA . ASP A 1 119 ? 5.294 49.655 4.656 1.00 11.39 104 ASP A CA 1
ATOM 770 C C . ASP A 1 119 ? 4.891 48.797 3.471 1.00 11.59 104 ASP A C 1
ATOM 771 O O . ASP A 1 119 ? 3.810 48.987 2.881 1.00 12.19 104 ASP A O 1
ATOM 776 N N . THR A 1 120 ? 5.766 47.860 3.096 1.00 11.59 105 THR A N 1
ATOM 777 C CA . THR A 1 120 ? 5.563 47.125 1.859 1.00 12.10 105 THR A CA 1
ATOM 778 C C . THR A 1 120 ? 4.291 46.275 1.917 1.00 13.48 105 THR A C 1
ATOM 779 O O . THR A 1 120 ? 3.612 46.144 0.893 1.00 13.96 105 THR A O 1
ATOM 783 N N . ALA A 1 121 ? 3.979 45.706 3.093 1.00 14.19 106 ALA A N 1
ATOM 784 C CA . ALA A 1 121 ? 2.776 44.858 3.279 1.00 16.14 106 ALA A CA 1
ATOM 785 C C . ALA A 1 121 ? 1.484 45.605 2.944 1.00 17.75 106 ALA A C 1
ATOM 786 O O . ALA A 1 121 ? 0.532 45.014 2.420 1.00 18.65 106 ALA A O 1
ATOM 788 N N . ASN A 1 122 ? 1.458 46.879 3.297 1.00 18.96 107 ASN A N 1
ATOM 789 C CA . ASN A 1 122 ? 0.224 47.688 3.246 1.00 22.14 107 ASN A CA 1
ATOM 790 C C . ASN A 1 122 ? 0.221 48.719 2.165 1.00 23.23 107 ASN A C 1
ATOM 791 O O . ASN A 1 122 ? -0.600 49.600 2.184 1.00 25.17 107 ASN A O 1
ATOM 796 N N . GLY A 1 123 ? 1.092 48.562 1.196 1.00 23.06 108 GLY A N 1
ATOM 797 C CA . GLY A 1 123 ? 1.061 49.423 0.063 1.00 24.02 108 GLY A CA 1
ATOM 798 C C . GLY A 1 123 ? 1.716 50.793 0.231 1.00 24.43 108 GLY A C 1
ATOM 799 O O . GLY A 1 123 ? 1.308 51.719 -0.440 1.00 24.73 108 GLY A O 1
ATOM 800 N N . VAL A 1 124 ? 2.840 50.853 0.946 1.00 22.42 109 VAL A N 1
ATOM 801 C CA . VAL A 1 124 ? 3.696 52.045 0.943 1.00 21.59 109 VAL A CA 1
ATOM 802 C C . VAL A 1 124 ? 5.163 51.777 0.529 1.00 20.78 109 VAL A C 1
ATOM 803 O O . VAL A 1 124 ? 5.860 50.991 1.172 1.00 18.05 109 VAL A O 1
ATOM 807 N N . LEU A 1 125 ? 5.620 52.442 -0.537 1.00 21.69 110 LEU A N 1
ATOM 808 C CA . LEU A 1 125 ? 7.066 52.400 -0.996 1.00 22.26 110 LEU A CA 1
ATOM 809 C C . LEU A 1 125 ? 8.110 53.456 -0.513 1.00 21.93 110 LEU A C 1
ATOM 810 O O . LEU A 1 125 ? 9.280 53.243 -0.563 1.00 20.18 110 LEU A O 1
ATOM 815 N N . GLY A 1 126 ? 7.526 54.544 -0.069 1.00 21.90 111 GLY A N 1
ATOM 816 C CA . GLY A 1 126 ? 8.418 55.502 0.496 1.00 19.24 111 GLY A CA 1
ATOM 817 C C . GLY A 1 126 ? 8.971 56.596 -0.410 1.00 19.27 111 GLY A C 1
ATOM 818 O O . GLY A 1 126 ? 9.731 57.418 0.042 1.00 17.35 111 GLY A O 1
ATOM 819 N N . GLY A 1 127 ? 8.480 56.649 -1.644 1.00 19.02 112 GLY A N 1
ATOM 820 C CA . GLY A 1 127 ? 8.800 57.738 -2.547 1.00 17.63 112 GLY A CA 1
ATOM 821 C C . GLY A 1 127 ? 10.264 57.720 -2.911 1.00 15.56 112 GLY A C 1
ATOM 822 O O . GLY A 1 127 ? 10.721 56.807 -3.599 1.00 14.92 112 GLY A O 1
ATOM 823 N N . ASN A 1 128 ? 11.012 58.716 -2.451 1.00 14.22 113 ASN A N 1
ATOM 824 C CA . ASN A 1 128 ? 12.415 58.691 -2.694 1.00 13.87 113 ASN A CA 1
ATOM 825 C C . ASN A 1 128 ? 13.061 57.526 -1.986 1.00 13.01 113 ASN A C 1
ATOM 826 O O . ASN A 1 128 ? 14.139 57.210 -2.289 1.00 13.16 113 ASN A O 1
ATOM 831 N N . LEU A 1 129 ? 12.396 56.976 -0.991 1.00 12.24 114 LEU A N 1
ATOM 832 C CA . LEU A 1 129 ? 12.982 55.892 -0.231 1.00 11.85 114 LEU A CA 1
ATOM 833 C C . LEU A 1 129 ? 12.637 54.529 -0.841 1.00 12.43 114 LEU A C 1
ATOM 834 O O . LEU A 1 129 ? 12.936 53.530 -0.323 1.00 12.46 114 LEU A O 1
ATOM 839 N N . SER A 1 130 ? 12.010 54.585 -1.994 1.00 13.04 115 SER A N 1
ATOM 840 C CA . SER A 1 130 ? 11.575 53.374 -2.640 1.00 13.36 115 SER A CA 1
ATOM 841 C C . SER A 1 130 ? 12.649 52.323 -2.822 1.00 13.07 115 SER A C 1
ATOM 842 O O . SER A 1 130 ? 12.306 51.177 -2.811 1.00 13.48 115 SER A O 1
ATOM 845 N N . PRO A 1 131 ? 13.914 52.685 -2.987 1.00 12.72 116 PRO A N 1
ATOM 846 C CA . PRO A 1 131 ? 14.923 51.634 -3.122 1.00 12.79 116 PRO A CA 1
ATOM 847 C C . PRO A 1 131 ? 14.951 50.690 -1.909 1.00 12.39 116 PRO A C 1
ATOM 848 O O . PRO A 1 131 ? 15.209 49.557 -2.043 1.00 12.24 116 PRO A O 1
ATOM 852 N N . LEU A 1 132 ? 14.638 51.210 -0.736 1.00 12.42 117 LEU A N 1
ATOM 853 C CA . LEU A 1 132 ? 14.582 50.371 0.423 1.00 11.99 117 LEU A CA 1
ATOM 854 C C . LEU A 1 132 ? 13.410 49.371 0.314 1.00 12.43 117 LEU A C 1
ATOM 855 O O . LEU A 1 132 ? 13.527 48.273 0.682 1.00 12.57 117 LEU A O 1
ATOM 860 N N . ALA A 1 133 ? 12.301 49.819 -0.205 1.00 12.25 118 ALA A N 1
ATOM 861 C CA . ALA A 1 133 ? 11.148 48.968 -0.359 1.00 12.83 118 ALA A CA 1
ATOM 862 C C . ALA A 1 133 ? 11.372 47.831 -1.366 1.00 13.31 118 ALA A C 1
ATOM 863 O O . ALA A 1 133 ? 10.634 46.888 -1.361 1.00 13.41 118 ALA A O 1
ATOM 865 N N . ASN A 1 134 ? 12.354 48.028 -2.229 1.00 13.09 119 ASN A N 1
ATOM 866 C CA . ASN A 1 134 ? 12.646 47.073 -3.299 1.00 13.81 119 ASN A CA 1
ATOM 867 C C . ASN A 1 134 ? 13.849 46.218 -2.944 1.00 13.16 119 ASN A C 1
ATOM 868 O O . ASN A 1 134 ? 13.950 45.089 -3.410 1.00 14.05 119 ASN A O 1
ATOM 873 N N . G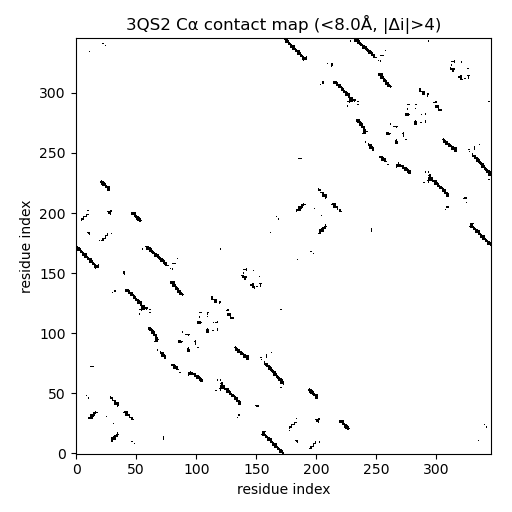LY A 1 135 ? 14.734 46.744 -2.091 1.00 11.91 120 GLY A N 1
ATOM 874 C CA . GLY A 1 135 ? 16.010 46.083 -1.767 1.00 11.41 120 GLY A CA 1
ATOM 875 C C . GLY A 1 135 ? 16.115 45.427 -0.395 1.00 10.90 120 GLY A C 1
ATOM 876 O O . GLY A 1 135 ? 17.120 44.771 -0.086 1.00 10.93 120 GLY A O 1
ATOM 877 N N . TYR A 1 136 ? 15.074 45.566 0.422 1.00 10.41 121 TYR A N 1
ATOM 878 C CA . TYR A 1 136 ? 15.141 45.097 1.812 1.00 10.41 121 TYR A CA 1
ATOM 879 C C . TYR A 1 136 ? 15.441 43.604 1.926 1.00 10.72 121 TYR A C 1
ATOM 880 O O . TYR A 1 136 ? 15.972 43.150 2.947 1.00 10.66 121 TYR A O 1
ATOM 889 N N . ASN A 1 137 ? 15.066 42.840 0.900 1.00 10.92 122 ASN A N 1
ATOM 890 C CA . ASN A 1 137 ? 15.295 41.384 0.903 1.00 11.60 122 ASN A CA 1
ATOM 891 C C . ASN A 1 137 ? 16.315 40.919 -0.131 1.00 12.10 122 ASN A C 1
ATOM 892 O O . ASN A 1 137 ? 16.366 39.742 -0.493 1.00 12.30 122 ASN A O 1
ATOM 897 N N . ALA A 1 138 ? 17.119 41.871 -0.604 1.00 12.35 123 ALA A N 1
ATOM 898 C CA . ALA A 1 138 ? 18.366 41.546 -1.307 1.00 13.37 123 ALA A CA 1
ATOM 899 C C . ALA A 1 138 ? 19.365 40.978 -0.307 1.00 14.20 123 ALA A C 1
ATOM 900 O O . ALA A 1 138 ? 19.152 41.068 0.910 1.00 14.14 123 ALA A O 1
ATOM 902 N N . SER A 1 139 ? 20.446 40.386 -0.816 1.00 15.27 124 SER A N 1
ATOM 903 C CA A SER A 1 139 ? 21.470 39.791 0.048 0.50 16.18 124 SER A CA 1
ATOM 904 C CA B SER A 1 139 ? 21.459 39.790 0.060 0.50 16.20 124 SER A CA 1
ATOM 905 C C . SER A 1 139 ? 22.555 40.783 0.435 1.00 16.60 124 SER A C 1
ATOM 906 O O . SER A 1 139 ? 23.436 40.461 1.256 1.00 18.06 124 SER A O 1
ATOM 911 N N . ASN A 1 140 ? 22.490 41.987 -0.146 1.00 16.03 125 ASN A N 1
ATOM 912 C CA . ASN A 1 140 ? 23.476 43.037 0.092 1.00 15.93 125 ASN A CA 1
ATOM 913 C C . ASN A 1 140 ? 22.861 44.307 0.686 1.00 15.60 125 ASN A C 1
ATOM 914 O O . ASN A 1 140 ? 21.737 44.266 1.197 1.00 15.00 125 ASN A O 1
ATOM 919 N N . ARG A 1 141 ? 23.588 45.420 0.620 1.00 15.59 126 ARG A N 1
ATOM 920 C CA . ARG A 1 141 ? 23.102 46.680 1.200 1.00 15.80 126 ARG A CA 1
ATOM 921 C C . ARG A 1 141 ? 22.391 47.537 0.171 1.00 14.94 126 ARG A C 1
ATOM 922 O O . ARG A 1 141 ? 22.724 47.495 -1.020 1.00 15.24 126 ARG A O 1
ATOM 930 N N . THR A 1 142 ? 21.431 48.333 0.641 1.00 13.89 127 THR A N 1
ATOM 931 C CA . THR A 1 142 ? 20.692 49.232 -0.217 1.00 13.52 127 THR A CA 1
ATOM 932 C C . THR A 1 142 ? 20.767 50.627 0.384 1.00 12.72 127 THR A C 1
ATOM 933 O O . THR A 1 142 ? 20.725 50.783 1.601 1.00 12.17 127 THR A O 1
ATOM 937 N N . THR A 1 143 ? 20.878 51.626 -0.473 1.00 12.67 128 THR A N 1
ATOM 938 C CA . THR A 1 143 ? 20.924 53.002 -0.010 1.00 12.82 128 THR A CA 1
ATOM 939 C C . THR A 1 143 ? 19.835 53.870 -0.663 1.00 12.36 128 THR A C 1
ATOM 940 O O . THR A 1 143 ? 19.320 53.563 -1.741 1.00 12.45 128 THR A O 1
ATOM 944 N N . ALA A 1 144 ? 19.458 54.954 0.023 1.00 11.79 129 ALA A N 1
ATOM 945 C CA . ALA A 1 144 ? 18.513 55.903 -0.526 1.00 11.63 129 ALA A CA 1
ATOM 946 C C . ALA A 1 144 ? 18.679 57.231 0.207 1.00 11.55 129 ALA A C 1
ATOM 947 O O . ALA A 1 144 ? 19.339 57.286 1.239 1.00 11.55 129 ALA A O 1
ATOM 949 N N . GLN A 1 145 ? 18.107 58.290 -0.354 1.00 11.40 130 GLN A N 1
ATOM 950 C CA . GLN A 1 145 ? 18.192 59.618 0.237 1.00 11.19 130 GLN A CA 1
ATOM 951 C C . GLN A 1 145 ? 16.803 60.250 0.197 1.00 11.09 130 GLN A C 1
ATOM 952 O O . GLN A 1 145 ? 16.070 60.127 -0.801 1.00 11.43 130 GLN A O 1
ATOM 958 N N . ASP A 1 146 ? 16.441 60.921 1.282 1.00 10.27 131 ASP A N 1
ATOM 959 C CA . ASP A 1 146 ? 15.184 61.668 1.318 1.00 10.22 131 ASP A CA 1
ATOM 960 C C . ASP A 1 146 ? 15.363 62.836 2.291 1.00 9.75 131 ASP A C 1
ATOM 961 O O . ASP A 1 146 ? 16.487 63.175 2.648 1.00 9.62 131 ASP A O 1
ATOM 966 N N . GLY A 1 147 ? 14.270 63.466 2.710 1.00 9.54 132 GLY A N 1
ATOM 967 C CA . GLY A 1 147 ? 14.365 64.563 3.652 1.00 9.15 132 GLY A CA 1
ATOM 968 C C . GLY A 1 147 ? 13.104 64.786 4.446 1.00 9.18 132 GLY A C 1
ATOM 969 O O . GLY A 1 147 ? 12.051 64.197 4.142 1.00 9.45 132 GLY A O 1
ATOM 970 N N . PHE A 1 148 ? 13.222 65.662 5.431 1.00 8.83 133 PHE A N 1
ATOM 971 C CA . PHE A 1 148 ? 12.097 66.143 6.213 1.00 9.21 133 PHE A CA 1
ATOM 972 C C . PHE A 1 148 ? 11.988 67.661 5.986 1.00 9.60 133 PHE A C 1
ATOM 973 O O . PHE A 1 148 ? 12.996 68.344 5.740 1.00 9.90 133 PHE A O 1
ATOM 981 N N . THR A 1 149 ? 10.787 68.208 6.122 1.00 10.01 134 THR A N 1
ATOM 982 C CA . THR A 1 149 ? 10.655 69.665 6.234 1.00 10.67 134 THR A CA 1
ATOM 983 C C . THR A 1 149 ? 10.580 70.011 7.708 1.00 10.11 134 THR A C 1
ATOM 984 O O . THR A 1 149 ? 9.783 69.437 8.452 1.00 9.98 134 THR A O 1
ATOM 988 N N . PHE A 1 150 ? 11.454 70.923 8.126 1.00 9.88 135 PHE A N 1
ATOM 989 C CA . PHE A 1 150 ? 11.532 71.375 9.514 1.00 9.67 135 PHE A CA 1
ATOM 990 C C . PHE A 1 150 ? 10.952 72.793 9.619 1.00 10.08 135 PHE A C 1
ATOM 991 O O . PHE A 1 150 ? 11.219 73.649 8.766 1.00 10.45 135 PHE A O 1
ATOM 999 N N A SER A 1 151 ? 10.152 73.030 10.657 0.70 10.20 136 SER A N 1
ATOM 1000 N N B SER A 1 151 ? 10.160 73.044 10.652 0.30 10.21 136 SER A N 1
ATOM 1001 C CA A SER A 1 151 ? 9.516 74.336 10.863 0.70 10.83 136 SER A CA 1
ATOM 1002 C CA B SER A 1 151 ? 9.604 74.376 10.849 0.30 10.70 136 SER A CA 1
ATOM 1003 C C A SER A 1 151 ? 9.456 74.663 12.340 0.70 10.50 136 SER A C 1
ATOM 1004 C C B SER A 1 151 ? 9.634 74.710 12.323 0.30 10.44 136 SER A C 1
ATOM 1005 O O A SER A 1 151 ? 9.594 73.784 13.168 0.70 10.30 136 SER A O 1
ATOM 1006 O O B SER A 1 151 ? 10.037 73.883 13.129 0.30 10.11 136 SER A O 1
ATOM 1011 N N . ILE A 1 152 ? 9.234 75.930 12.661 1.00 10.72 137 ILE A N 1
ATOM 1012 C CA . ILE A 1 152 ? 9.042 76.313 14.056 1.00 10.71 137 ILE A CA 1
ATOM 1013 C C . ILE A 1 152 ? 7.536 76.209 14.364 1.00 11.35 137 ILE A C 1
ATOM 1014 O O . ILE A 1 152 ? 6.723 76.911 13.736 1.00 12.06 137 ILE A O 1
ATOM 1019 N N . ILE A 1 153 ? 7.162 75.357 15.316 1.00 11.26 138 ILE A N 1
ATOM 1020 C CA . ILE A 1 153 ? 5.733 75.113 15.623 1.00 12.27 138 ILE A CA 1
ATOM 1021 C C . ILE A 1 153 ? 5.265 75.670 16.980 1.00 12.54 138 ILE A C 1
ATOM 1022 O O . ILE A 1 153 ? 4.067 75.807 17.224 1.00 12.97 138 ILE A O 1
ATOM 1027 N N A SER A 1 154 ? 6.213 75.990 17.856 0.70 12.16 139 SER A N 1
ATOM 1028 N N B SER A 1 154 ? 6.218 75.983 17.855 0.30 12.30 139 SER A N 1
ATOM 1029 C CA A SER A 1 154 ? 5.878 76.748 19.065 0.70 12.49 139 SER A CA 1
ATOM 1030 C CA B SER A 1 154 ? 5.902 76.647 19.119 0.30 12.61 139 SER A CA 1
ATOM 1031 C C A SER A 1 154 ? 7.140 77.387 19.621 0.70 12.01 139 SER A C 1
ATOM 1032 C C B SER A 1 154 ? 7.149 77.317 19.676 0.30 12.16 139 SER A C 1
ATOM 1033 O O A SER A 1 154 ? 8.245 77.159 19.121 0.70 11.30 139 SER A O 1
ATOM 1034 O O B SER A 1 154 ? 8.262 77.048 19.218 0.30 11.55 139 SER A O 1
ATOM 1039 N N . GLY A 1 155 ? 6.954 78.199 20.654 1.00 12.27 140 GLY A N 1
ATOM 1040 C CA . GLY A 1 155 ? 8.078 78.876 21.299 1.00 12.29 140 GLY A CA 1
ATOM 1041 C C . GLY A 1 155 ? 7.672 79.330 22.681 1.00 12.36 140 GLY A C 1
ATOM 1042 O O . GLY A 1 155 ? 6.484 79.275 23.041 1.00 13.34 140 GLY A O 1
ATOM 1043 N N . THR A 1 156 ? 8.657 79.738 23.467 1.00 11.87 141 THR A N 1
ATOM 1044 C CA . THR A 1 156 ? 8.372 80.363 24.762 1.00 12.13 141 THR A CA 1
ATOM 1045 C C . THR A 1 156 ? 9.211 81.627 24.863 1.00 12.03 141 THR A C 1
ATOM 1046 O O . THR A 1 156 ? 10.302 81.719 24.280 1.00 11.27 141 THR A O 1
ATOM 1050 N N . THR A 1 157 ? 8.710 82.598 25.618 1.00 12.48 142 THR A N 1
ATOM 1051 C CA . THR A 1 157 ? 9.471 83.830 25.857 1.00 12.70 142 THR A CA 1
ATOM 1052 C C . THR A 1 157 ? 10.607 83.584 26.861 1.00 13.14 142 THR A C 1
ATOM 1053 O O . THR A 1 157 ? 11.585 84.334 26.897 1.00 13.19 142 THR A O 1
ATOM 1057 N N . ASN A 1 158 ? 10.472 82.548 27.685 1.00 13.59 143 ASN A N 1
ATOM 1058 C CA . ASN A 1 158 ? 11.303 82.419 28.881 1.00 14.54 143 ASN A CA 1
ATOM 1059 C C . ASN A 1 158 ? 11.461 80.979 29.366 1.00 15.14 143 ASN A C 1
ATOM 1060 O O . ASN A 1 158 ? 11.955 80.736 30.469 1.00 16.28 143 ASN A O 1
ATOM 1065 N N . GLY A 1 159 ? 11.031 80.025 28.554 1.00 15.28 144 GLY A N 1
ATOM 1066 C CA . GLY A 1 159 ? 11.172 78.621 28.897 1.00 16.77 144 GLY A CA 1
ATOM 1067 C C . GLY A 1 159 ? 9.879 77.987 29.369 1.00 18.39 144 GLY A C 1
ATOM 1068 O O . GLY A 1 159 ? 9.734 76.764 29.301 1.00 19.00 144 GLY A O 1
ATOM 1069 N N . THR A 1 160 ? 8.940 78.809 29.832 1.00 19.77 145 THR A N 1
ATOM 1070 C CA A THR A 1 160 ? 7.674 78.331 30.399 0.50 21.02 145 THR A CA 1
ATOM 1071 C CA B THR A 1 160 ? 7.674 78.286 30.335 0.50 21.04 145 THR A CA 1
ATOM 1072 C C . THR A 1 160 ? 6.461 78.925 29.672 1.00 21.67 145 THR A C 1
ATOM 1073 O O . THR A 1 160 ? 5.541 78.210 29.291 1.00 22.51 145 THR A O 1
ATOM 1080 N N . THR A 1 161 ? 6.468 80.250 29.513 1.00 22.14 146 THR A N 1
ATOM 1081 C CA . THR A 1 161 ? 5.374 80.977 28.861 1.00 21.76 146 THR A CA 1
ATOM 1082 C C . THR A 1 161 ? 5.366 80.708 27.354 1.00 21.47 146 THR A C 1
ATOM 1083 O O . THR A 1 161 ? 6.125 81.330 26.588 1.00 20.03 146 THR A O 1
ATOM 1087 N N . ALA A 1 162 ? 4.500 79.775 26.955 1.00 21.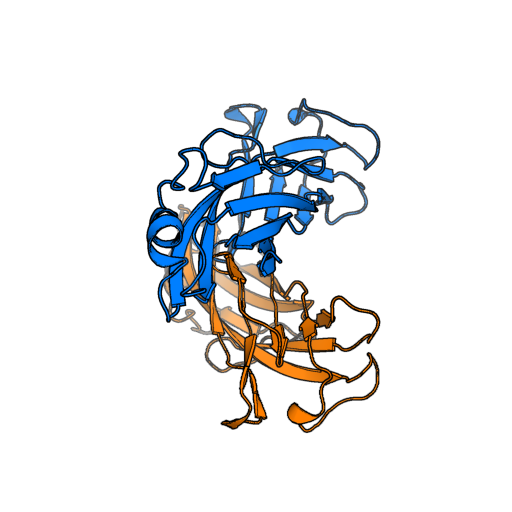84 147 ALA A N 1
ATOM 1088 C CA . ALA A 1 162 ? 4.378 79.344 25.576 1.00 22.06 147 ALA A CA 1
ATOM 1089 C C . ALA A 1 162 ? 3.665 80.362 24.681 1.00 22.70 147 ALA A C 1
ATOM 1090 O O . ALA A 1 162 ? 2.710 81.040 25.107 1.00 24.16 147 ALA A O 1
ATOM 1092 N N . VAL A 1 163 ? 4.131 80.438 23.433 1.00 22.45 148 VAL A N 1
ATOM 1093 C CA . VAL A 1 163 ? 3.526 81.270 22.390 1.00 22.44 148 VAL A CA 1
ATOM 1094 C C . VAL A 1 163 ? 3.561 80.611 20.990 1.00 21.03 148 VAL A C 1
ATOM 1095 O O . VAL A 1 163 ? 4.389 79.736 20.710 1.00 19.76 148 VAL A O 1
ATOM 1099 N N . THR A 1 164 ? 2.630 81.026 20.131 1.00 21.10 149 THR A N 1
ATOM 1100 C CA . THR A 1 164 ? 2.747 80.793 18.686 1.00 20.37 149 THR A CA 1
ATOM 1101 C C . THR A 1 164 ? 2.740 82.140 17.935 1.00 20.36 149 THR A C 1
ATOM 1102 O O . THR A 1 164 ? 2.906 82.182 16.715 1.00 21.86 149 THR A O 1
ATOM 1106 N N . ASP A 1 165 ? 2.556 83.242 18.662 1.00 19.93 150 ASP A N 1
ATOM 1107 C CA . ASP A 1 165 ? 2.767 84.563 18.072 1.00 18.83 150 ASP A CA 1
ATOM 1108 C C . ASP A 1 165 ? 4.243 84.912 18.231 1.00 17.20 150 ASP A C 1
ATOM 1109 O O . ASP A 1 165 ? 4.669 85.403 19.282 1.00 16.69 150 ASP A O 1
ATOM 1114 N N . TYR A 1 166 ? 5.019 84.653 17.183 1.00 15.72 151 TYR A N 1
ATOM 1115 C CA . TYR A 1 166 ? 6.476 84.734 17.319 1.00 14.64 151 TYR A CA 1
ATOM 1116 C C . TYR A 1 166 ? 7.022 86.158 17.413 1.00 14.46 151 TYR A C 1
ATOM 1117 O O . TYR A 1 166 ? 8.162 86.356 17.814 1.00 13.68 151 TYR A O 1
ATOM 1126 N N . SER A 1 167 ? 6.198 87.148 17.072 1.00 14.81 152 SER A N 1
ATOM 1127 C CA . SER A 1 167 ? 6.597 88.555 17.239 1.00 15.12 152 SER A CA 1
ATOM 1128 C C . SER A 1 167 ? 6.843 88.915 18.715 1.00 14.87 152 SER A C 1
ATOM 1129 O O . SER A 1 167 ? 7.504 89.902 19.013 1.00 15.16 152 SER A O 1
ATOM 1132 N N . THR A 1 168 ? 6.320 88.108 19.630 1.00 14.39 153 THR A N 1
ATOM 1133 C CA . THR A 1 168 ? 6.449 88.409 21.046 1.00 14.40 153 THR A CA 1
ATOM 1134 C C . THR A 1 168 ? 7.770 87.886 21.629 1.00 13.51 153 THR A C 1
ATOM 1135 O O . THR A 1 168 ? 8.078 88.189 22.771 1.00 13.58 153 THR A O 1
ATOM 1139 N N . LEU A 1 169 ? 8.519 87.096 20.858 1.00 12.71 154 LEU A N 1
ATOM 1140 C CA . LEU A 1 169 ? 9.785 86.537 21.346 1.00 12.27 154 LEU A CA 1
ATOM 1141 C C . LEU A 1 169 ? 10.848 87.592 21.564 1.00 12.41 154 LEU A C 1
ATOM 1142 O O . LEU A 1 169 ? 10.917 88.569 20.824 1.00 12.47 154 LEU A O 1
ATOM 1147 N N . PRO A 1 170 ? 11.710 87.373 22.577 1.00 12.45 155 PRO A N 1
ATOM 1148 C CA . PRO A 1 170 ? 12.869 88.238 22.765 1.00 13.06 155 PRO A CA 1
ATOM 1149 C C . PRO A 1 170 ? 13.807 88.110 21.561 1.00 13.43 155 PRO A C 1
ATOM 1150 O O . PRO A 1 170 ? 13.819 87.062 20.903 1.00 12.98 155 PRO A O 1
ATOM 1154 N N . GLU A 1 171 ? 14.552 89.167 21.242 1.00 14.43 156 GLU A N 1
ATOM 1155 C CA . GLU A 1 171 ? 15.553 89.083 20.157 1.00 15.17 156 GLU A CA 1
ATOM 1156 C C . GLU A 1 171 ? 16.710 88.187 20.569 1.00 14.46 156 GLU A C 1
ATOM 1157 O O . GLU A 1 171 ? 16.959 88.009 21.739 1.00 14.24 156 GLU A O 1
ATOM 1163 N N . GLY A 1 172 ? 17.406 87.602 19.601 1.00 13.90 157 GLY A N 1
ATOM 1164 C CA . GLY A 1 172 ? 18.568 86.772 19.921 1.00 13.91 157 GLY A CA 1
ATOM 1165 C C . GLY A 1 172 ? 18.669 85.537 19.054 1.00 13.26 157 GLY A C 1
ATOM 1166 O O . GLY A 1 172 ? 18.052 85.468 17.994 1.00 12.92 157 GLY A O 1
ATOM 1167 N N . ILE A 1 173 ? 19.454 84.573 19.528 1.00 12.91 158 ILE A N 1
ATOM 1168 C CA . ILE A 1 173 ? 19.756 83.362 18.793 1.00 12.66 158 ILE A CA 1
ATOM 1169 C C . ILE A 1 173 ? 19.400 82.170 19.633 1.00 11.91 158 ILE A C 1
ATOM 1170 O O . ILE A 1 173 ? 19.720 82.122 20.803 1.00 12.12 158 ILE A O 1
ATOM 1175 N N . TRP A 1 174 ? 18.737 81.192 19.020 1.00 11.27 159 TRP A N 1
ATOM 1176 C CA . TRP A 1 174 ? 18.427 79.932 19.673 1.00 10.79 159 TRP A CA 1
ATOM 1177 C C . TRP A 1 174 ? 19.239 78.841 18.992 1.00 10.69 159 TRP A C 1
ATOM 1178 O O . TRP A 1 174 ? 19.461 78.899 17.766 1.00 10.77 159 TRP A O 1
ATOM 1189 N N . SER A 1 175 ? 19.680 77.851 19.759 1.00 10.94 160 SER A N 1
ATOM 1190 C CA . SER A 1 175 ? 20.271 76.663 19.122 1.00 11.21 160 SER A CA 1
ATOM 1191 C C . SER A 1 175 ? 19.962 75.383 19.853 1.00 10.95 160 SER A C 1
ATOM 1192 O O . SER A 1 175 ? 19.650 75.387 21.036 1.00 10.88 160 SER A O 1
ATOM 1195 N N . GLY A 1 176 ? 20.044 74.262 19.139 1.00 10.66 161 GLY A N 1
ATOM 1196 C CA . GLY A 1 176 ? 19.779 73.009 19.775 1.00 11.08 161 GLY A CA 1
ATOM 1197 C C . GLY A 1 176 ? 19.753 71.940 18.722 1.00 11.33 161 GLY A C 1
ATOM 1198 O O . GLY A 1 176 ? 19.861 72.248 17.530 1.00 11.58 161 GLY A O 1
ATOM 1199 N N . ASP A 1 177 ? 19.624 70.697 19.156 1.00 11.63 162 ASP A N 1
ATOM 1200 C CA . ASP A 1 177 ? 19.652 69.582 18.214 1.00 11.96 162 ASP A CA 1
ATOM 1201 C C . ASP A 1 177 ? 18.253 69.103 17.950 1.00 11.00 162 ASP A C 1
ATOM 1202 O O . ASP A 1 177 ? 17.428 69.047 18.848 1.00 11.05 162 ASP A O 1
ATOM 1207 N N . VAL A 1 178 ? 18.009 68.679 16.721 1.00 10.06 163 VAL A N 1
ATOM 1208 C CA . VAL A 1 178 ? 16.728 68.084 16.400 1.00 9.50 163 VAL A CA 1
ATOM 1209 C C . VAL A 1 178 ? 17.000 66.634 16.026 1.00 9.28 163 VAL A C 1
ATOM 1210 O O . VAL A 1 178 ? 17.687 66.381 15.049 1.00 9.12 163 VAL A O 1
ATOM 1214 N N . SER A 1 179 ? 16.487 65.691 16.809 1.00 9.51 164 SER A N 1
ATOM 1215 C CA . SER A 1 179 ? 16.852 64.287 16.598 1.00 9.59 164 SER A CA 1
ATOM 1216 C C . SER A 1 179 ? 15.619 63.470 16.300 1.00 9.18 164 SER A C 1
ATOM 1217 O O . SER A 1 179 ? 14.597 63.583 16.994 1.00 9.03 164 SER A O 1
ATOM 1220 N N . VAL A 1 180 ? 15.743 62.613 15.291 1.00 8.53 165 VAL A N 1
ATOM 1221 C CA . VAL A 1 180 ? 14.654 61.759 14.852 1.00 8.65 165 VAL A CA 1
ATOM 1222 C C . VAL A 1 180 ? 15.117 60.305 14.908 1.00 8.92 165 VAL A C 1
ATOM 1223 O O . VAL A 1 180 ? 16.184 59.962 14.380 1.00 8.73 165 VAL A O 1
ATOM 1227 N N . GLN A 1 181 ? 14.303 59.461 15.545 1.00 9.52 166 GLN A N 1
ATOM 1228 C CA . GLN A 1 181 ? 14.576 58.018 15.600 1.00 10.19 166 GLN A CA 1
ATOM 1229 C C . GLN A 1 181 ? 13.897 57.274 14.438 1.00 9.93 166 GLN A C 1
ATOM 1230 O O . GLN A 1 181 ? 12.708 57.470 14.156 1.00 9.91 166 GLN A O 1
ATOM 1236 N N . PHE A 1 182 ? 14.669 56.428 13.771 1.00 9.16 167 PHE A N 1
ATOM 1237 C CA . PHE A 1 182 ? 14.160 55.634 12.654 1.00 9.11 167 PHE A CA 1
ATOM 1238 C C . PHE A 1 182 ? 14.101 54.192 13.131 1.00 9.30 167 PHE A C 1
ATOM 1239 O O . PHE A 1 182 ? 15.012 53.735 13.809 1.00 9.41 167 PHE A O 1
ATOM 1247 N N . ASP A 1 183 ? 13.036 53.475 12.769 1.00 9.73 168 ASP A N 1
ATOM 1248 C CA . ASP A 1 183 ? 12.877 52.092 13.181 1.00 10.46 168 ASP A CA 1
ATOM 1249 C C . ASP A 1 183 ? 12.514 51.241 11.978 1.00 10.36 168 ASP A C 1
ATOM 1250 O O . ASP A 1 183 ? 11.501 51.488 11.309 1.00 10.34 168 ASP A O 1
ATOM 1255 N N . ALA A 1 184 ? 13.366 50.257 11.705 1.00 10.06 169 ALA A N 1
ATOM 1256 C CA . ALA A 1 184 ? 13.176 49.331 10.584 1.00 10.22 169 ALA A CA 1
ATOM 1257 C C . ALA A 1 184 ? 12.773 47.966 11.105 1.00 10.61 169 ALA A C 1
ATOM 1258 O O . ALA A 1 184 ? 13.301 47.513 12.131 1.00 11.21 169 ALA A O 1
ATOM 1260 N N . THR A 1 185 ? 11.865 47.302 10.385 1.00 10.89 170 THR A N 1
ATOM 1261 C CA . THR A 1 185 ? 11.381 45.985 10.759 1.00 11.55 170 THR A CA 1
ATOM 1262 C C . THR A 1 185 ? 11.314 45.119 9.518 1.00 11.72 170 THR A C 1
ATOM 1263 O O . THR A 1 185 ? 10.648 45.490 8.547 1.00 11.25 170 THR A O 1
ATOM 1267 N N . TRP A 1 186 ? 12.009 43.987 9.551 1.00 12.33 171 TRP A N 1
ATOM 1268 C CA . TRP A 1 186 ? 11.875 42.982 8.506 1.00 13.12 171 TRP A CA 1
ATOM 1269 C C . TRP A 1 186 ? 11.009 41.830 9.026 1.00 14.70 171 TRP A C 1
ATOM 1270 O O . TRP A 1 186 ? 11.243 41.288 10.129 1.00 14.83 171 TRP A O 1
ATOM 1281 N N . THR A 1 187 ? 10.021 41.441 8.227 1.00 15.66 172 THR A N 1
ATOM 1282 C CA A THR A 1 187 ? 9.088 40.361 8.560 0.50 17.53 172 THR A CA 1
ATOM 1283 C CA B THR A 1 187 ? 9.181 40.321 8.622 0.50 17.07 172 THR A CA 1
ATOM 1284 C C . THR A 1 187 ? 9.329 39.160 7.643 1.00 18.41 172 THR A C 1
ATOM 1285 O O . THR A 1 187 ? 9.648 39.349 6.467 1.00 17.16 172 THR A O 1
ATOM 1292 N N . SER A 1 188 ?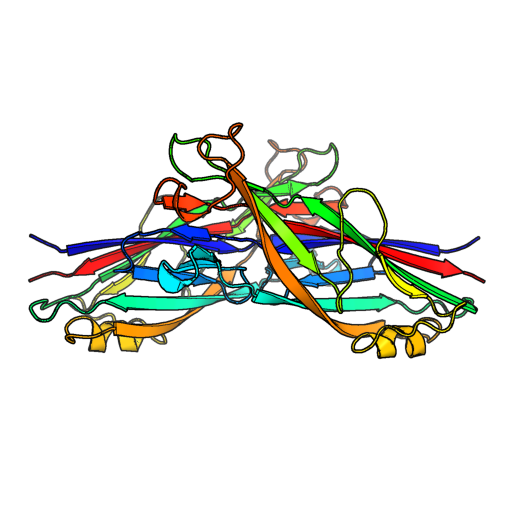 9.143 37.947 8.165 1.00 20.83 173 SER A N 1
ATOM 1293 C CA . SER A 1 188 ? 9.209 36.729 7.338 1.00 24.15 173 SER A CA 1
ATOM 1294 C C . SER A 1 188 ? 7.895 35.976 7.391 1.00 27.35 173 SER A C 1
ATOM 1295 O O . SER A 1 188 ? 7.115 36.110 8.336 1.00 29.71 173 SER A O 1
ATOM 1299 N N . ALA B 1 16 ? 36.191 104.083 15.152 1.00 39.57 1 ALA B N 1
ATOM 1300 C CA . ALA B 1 16 ? 36.171 102.773 15.862 1.00 38.47 1 ALA B CA 1
ATOM 1301 C C . ALA B 1 16 ? 35.867 101.642 14.882 1.00 37.22 1 ALA B C 1
ATOM 1302 O O . ALA B 1 16 ? 35.052 101.800 13.964 1.00 37.16 1 ALA B O 1
ATOM 1304 N N . ASP B 1 17 ? 36.524 100.501 15.066 1.00 36.08 2 ASP B N 1
ATOM 1305 C CA . ASP B 1 17 ? 36.258 99.369 14.186 1.00 34.15 2 ASP B CA 1
ATOM 1306 C C . ASP B 1 17 ? 34.925 98.698 14.510 1.00 32.32 2 ASP B C 1
ATOM 1307 O O . ASP B 1 17 ? 34.414 98.807 15.626 1.00 32.55 2 ASP B O 1
ATOM 1312 N N . VAL B 1 18 ? 34.422 97.983 13.500 1.00 29.75 3 VAL B N 1
ATOM 1313 C CA . VAL B 1 18 ? 33.176 97.245 13.585 1.00 27.86 3 VAL B CA 1
ATOM 1314 C C . VAL B 1 18 ? 33.514 95.760 13.659 1.00 25.46 3 VAL B C 1
ATOM 1315 O O . VAL B 1 18 ? 34.420 95.274 12.974 1.00 24.01 3 VAL B O 1
ATOM 1319 N N . THR B 1 19 ? 32.766 95.133 14.602 1.00 24.11 4 THR B N 1
ATOM 1320 C CA . THR B 1 19 ? 32.999 93.717 14.814 1.00 22.55 4 THR B CA 1
ATOM 1321 C C . THR B 1 19 ? 31.682 92.974 14.766 1.00 21.37 4 THR B C 1
ATOM 1322 O O . THR B 1 19 ? 30.615 93.555 14.996 1.00 21.64 4 THR B O 1
ATOM 1326 N N . ALA B 1 20 ? 31.764 91.685 14.472 1.00 19.66 5 ALA B N 1
ATOM 1327 C CA . ALA B 1 20 ? 30.597 90.826 14.474 1.00 19.32 5 ALA B CA 1
ATOM 1328 C C . ALA B 1 20 ? 31.068 89.424 14.807 1.00 18.18 5 ALA B C 1
ATOM 1329 O O . ALA B 1 20 ? 32.250 89.087 14.624 1.00 17.42 5 ALA B O 1
ATOM 1331 N N . GLN B 1 21 ? 30.146 88.619 15.315 1.00 17.77 6 GLN B N 1
ATOM 1332 C CA . GLN B 1 21 ? 30.444 87.263 15.700 1.00 17.20 6 GLN B CA 1
ATOM 1333 C C . GLN B 1 21 ? 29.347 86.336 15.226 1.00 16.01 6 GLN B C 1
ATOM 1334 O O . GLN B 1 21 ? 28.180 86.728 15.134 1.00 15.86 6 GLN B O 1
ATOM 1340 N N . ALA B 1 22 ? 29.723 85.093 14.943 1.00 14.09 7 ALA B N 1
ATOM 1341 C CA . ALA B 1 22 ? 28.756 84.047 14.642 1.00 13.45 7 ALA B CA 1
ATOM 1342 C C . ALA B 1 22 ? 29.288 82.696 15.102 1.00 12.42 7 ALA B C 1
ATOM 1343 O O . ALA B 1 22 ? 30.500 82.478 15.105 1.00 12.36 7 ALA B O 1
ATOM 1345 N N . VAL B 1 23 ? 28.395 81.794 15.495 1.00 12.00 8 VAL B N 1
ATOM 1346 C CA . VAL B 1 23 ? 28.818 80.450 15.916 1.00 11.25 8 VAL B CA 1
ATOM 1347 C C . VAL B 1 23 ? 28.240 79.445 14.952 1.00 10.97 8 VAL B C 1
ATOM 1348 O O . VAL B 1 23 ? 27.021 79.458 14.705 1.00 11.58 8 VAL B O 1
ATOM 1352 N N . ALA B 1 24 ? 29.114 78.601 14.415 1.00 10.07 9 ALA B N 1
ATOM 1353 C CA . ALA B 1 24 ? 28.746 77.536 13.473 1.00 9.45 9 ALA B CA 1
ATOM 1354 C C . ALA B 1 24 ? 28.833 76.225 14.213 1.00 9.04 9 ALA B C 1
ATOM 1355 O O . ALA B 1 24 ? 29.894 75.893 14.755 1.00 8.81 9 ALA B O 1
ATOM 1357 N N . THR B 1 25 ? 27.739 75.471 14.224 1.00 8.97 10 THR B N 1
ATOM 1358 C CA . THR B 1 25 ? 27.708 74.224 14.982 1.00 8.74 10 THR B CA 1
ATOM 1359 C C . THR B 1 25 ? 27.365 73.057 14.059 1.00 8.58 10 THR B C 1
ATOM 1360 O O . THR B 1 25 ? 26.396 73.138 13.325 1.00 8.80 10 THR B O 1
ATOM 1364 N N . TRP B 1 26 ? 28.166 71.992 14.131 1.00 8.17 11 TRP B N 1
ATOM 1365 C CA . TRP B 1 26 ? 27.904 70.739 13.431 1.00 8.26 11 TRP B CA 1
ATOM 1366 C C . TRP B 1 26 ? 27.455 69.696 14.466 1.00 8.58 11 TRP B C 1
ATOM 1367 O O . TRP B 1 26 ? 28.006 69.611 15.553 1.00 8.51 11 TRP B O 1
ATOM 1378 N N . SER B 1 27 ? 26.458 68.893 14.126 1.00 9.02 12 SER B N 1
ATOM 1379 C CA A SER B 1 27 ? 26.143 67.707 14.918 0.50 9.13 12 SER B CA 1
ATOM 1380 C CA B SER B 1 27 ? 26.183 67.725 14.954 0.50 9.23 12 SER B CA 1
ATOM 1381 C C . SER B 1 27 ? 27.129 66.612 14.480 1.00 9.11 12 SER B C 1
ATOM 1382 O O . SER B 1 27 ? 27.403 66.459 13.274 1.00 9.31 12 SER B O 1
ATOM 1387 N N . ALA B 1 28 ? 27.691 65.878 15.430 1.00 8.87 13 ALA B N 1
ATOM 1388 C CA . ALA B 1 28 ? 28.693 64.875 15.089 1.00 8.96 13 ALA B CA 1
ATOM 1389 C C . ALA B 1 28 ? 28.328 63.579 15.771 1.00 9.23 13 ALA B C 1
ATOM 1390 O O . ALA B 1 28 ? 27.791 63.593 16.892 1.00 9.49 13 ALA B O 1
ATOM 1392 N N . THR B 1 29 ? 28.606 62.465 15.095 1.00 9.36 14 THR B N 1
ATOM 1393 C CA A THR B 1 29 ? 28.441 61.146 15.691 0.70 9.76 14 THR B CA 1
ATOM 1394 C CA B THR B 1 29 ? 28.454 61.137 15.695 0.30 9.87 14 THR B CA 1
ATOM 1395 C C . THR B 1 29 ? 29.657 60.289 15.340 1.00 9.91 14 THR B C 1
ATOM 1396 O O . THR B 1 29 ? 30.158 60.346 14.209 1.00 10.11 14 THR B O 1
ATOM 1403 N N . ALA B 1 30 ? 30.138 59.508 16.310 1.00 9.91 15 ALA B N 1
ATOM 1404 C CA . ALA B 1 30 ? 31.191 58.540 16.066 1.00 10.14 15 ALA B CA 1
ATOM 1405 C C . ALA B 1 30 ? 30.674 57.164 16.458 1.00 10.66 15 ALA B C 1
ATOM 1406 O O . ALA B 1 30 ? 29.873 57.036 17.386 1.00 10.71 15 ALA B O 1
ATOM 1408 N N . LYS B 1 31 ? 31.110 56.153 15.722 1.00 11.41 16 LYS B N 1
ATOM 1409 C CA . LYS B 1 31 ? 30.686 54.757 15.974 1.00 12.52 16 LYS B CA 1
ATOM 1410 C C . LYS B 1 31 ? 31.871 53.824 16.000 1.00 12.72 16 LYS B C 1
ATOM 1411 O O . LYS B 1 31 ? 32.803 53.960 15.207 1.00 12.23 16 LYS B O 1
ATOM 1417 N N . LYS B 1 32 ? 31.849 52.881 16.941 1.00 13.05 17 LYS B N 1
ATOM 1418 C CA . LYS B 1 32 ? 32.834 51.824 16.961 1.00 14.07 17 LYS B CA 1
ATOM 1419 C C . LYS B 1 32 ? 32.134 50.476 17.147 1.00 15.64 17 LYS B C 1
ATOM 1420 O O . LYS B 1 32 ? 31.470 50.239 18.164 1.00 15.38 17 LYS B O 1
ATOM 1426 N N . ASP B 1 33 ? 32.281 49.621 16.135 1.00 17.63 18 ASP B N 1
ATOM 1427 C CA . ASP B 1 33 ? 31.885 48.206 16.192 1.00 20.45 18 ASP B CA 1
ATOM 1428 C C . ASP B 1 33 ? 30.413 48.061 16.616 1.00 21.00 18 ASP B C 1
ATOM 1429 O O . ASP B 1 33 ? 30.062 47.294 17.525 1.00 21.42 18 ASP B O 1
ATOM 1434 N N . THR B 1 34 ? 29.560 48.805 15.968 1.00 21.47 19 THR B N 1
ATOM 1435 C CA . THR B 1 34 ? 28.167 48.651 16.208 1.00 23.34 19 THR B CA 1
ATOM 1436 C C . THR B 1 34 ? 27.481 48.001 14.990 1.00 24.24 19 THR B C 1
ATOM 1437 O O . THR B 1 34 ? 28.016 47.970 13.934 1.00 23.78 19 THR B O 1
ATOM 1441 N N . THR B 1 35 ? 26.288 47.475 15.228 1.00 24.91 20 THR B N 1
ATOM 1442 C CA . THR B 1 35 ? 25.500 46.910 14.156 1.00 26.05 20 THR B CA 1
ATOM 1443 C C . THR B 1 35 ? 25.063 48.001 13.202 1.00 24.54 20 THR B C 1
ATOM 1444 O O . THR B 1 35 ? 24.700 49.059 13.592 1.00 24.67 20 THR B O 1
ATOM 1448 N N . SER B 1 36 ? 25.119 47.695 11.913 1.00 23.49 21 SER B N 1
ATOM 1449 C CA . SER B 1 36 ? 24.759 48.670 10.897 1.00 21.92 21 SER B CA 1
ATOM 1450 C C . SER B 1 36 ? 23.583 48.201 10.052 1.00 20.44 21 SER B C 1
ATOM 1451 O O . SER B 1 36 ? 23.497 48.532 8.870 1.00 20.56 21 SER B O 1
ATOM 1454 N N . LYS B 1 37 ? 22.674 47.433 10.648 1.00 19.15 22 LYS B N 1
ATOM 1455 C CA . LYS B 1 37 ? 21.510 46.979 9.884 1.00 18.92 22 LYS B CA 1
ATOM 1456 C C . LYS B 1 37 ? 20.707 48.126 9.283 1.00 17.77 22 LYS B C 1
ATOM 1457 O O . LYS B 1 37 ? 20.179 48.024 8.224 1.00 17.80 22 LYS B O 1
ATOM 1460 N N . LEU B 1 38 ? 20.690 49.216 10.026 1.00 16.27 23 LEU B N 1
ATOM 1461 C CA . LEU B 1 38 ? 20.075 50.461 9.591 1.00 15.60 23 LEU B CA 1
ATOM 1462 C C . LEU B 1 38 ? 20.994 51.639 9.966 1.00 14.39 23 LEU B C 1
ATOM 1463 O O . LEU B 1 38 ? 21.339 51.785 11.082 1.00 14.17 23 LEU B O 1
ATOM 1468 N N . VAL B 1 39 ? 21.325 52.431 8.989 1.00 13.79 24 VAL B N 1
ATOM 1469 C CA . VAL B 1 39 ? 22.183 53.586 9.204 1.00 12.88 24 VAL B CA 1
ATOM 1470 C C . VAL B 1 39 ? 21.516 54.805 8.597 1.00 12.62 24 VAL B C 1
ATOM 1471 O O . VAL B 1 39 ? 21.144 54.791 7.409 1.00 12.80 24 VAL B O 1
ATOM 1475 N N . VAL B 1 40 ? 21.365 55.868 9.393 1.00 12.07 25 VAL B N 1
ATOM 1476 C CA . VAL B 1 40 ? 20.745 57.082 8.877 1.00 12.22 25 VAL B CA 1
ATOM 1477 C C . VAL B 1 40 ? 21.662 58.262 9.172 1.00 11.77 25 VAL B C 1
ATOM 1478 O O . VAL B 1 40 ? 22.075 58.447 10.310 1.00 11.61 25 VAL B O 1
ATOM 1482 N N . THR B 1 41 ? 21.968 59.050 8.148 1.00 11.87 26 THR B N 1
ATOM 1483 C CA . THR B 1 41 ? 22.989 60.083 8.274 1.00 11.59 26 THR B CA 1
ATOM 1484 C C . THR B 1 41 ? 22.448 61.400 7.736 1.00 11.31 26 THR B C 1
ATOM 1485 O O . THR B 1 41 ? 22.225 61.510 6.539 1.00 11.43 26 THR B O 1
ATOM 1489 N N . PRO B 1 42 ? 22.252 62.408 8.609 1.00 10.98 27 PRO B N 1
ATOM 1490 C CA . PRO B 1 42 ? 21.837 63.700 8.066 1.00 11.20 27 PRO B CA 1
ATOM 1491 C C . PRO B 1 42 ? 22.919 64.282 7.162 1.00 11.15 27 PRO B C 1
ATOM 1492 O O . PRO B 1 42 ? 24.095 64.210 7.504 1.00 10.73 27 PRO B O 1
ATOM 1496 N N . LEU B 1 43 ? 22.541 64.842 6.019 1.00 11.95 28 LEU B N 1
ATOM 1497 C CA . LEU B 1 43 ? 23.539 65.473 5.147 1.00 12.41 28 LEU B CA 1
ATOM 1498 C C . LEU B 1 43 ? 24.251 66.612 5.848 1.00 12.38 28 LEU B C 1
ATOM 1499 O O . LEU B 1 43 ? 23.611 67.461 6.483 1.00 12.89 28 LEU B O 1
ATOM 1504 N N . GLY B 1 44 ? 25.575 66.626 5.733 1.00 12.96 29 GLY B N 1
ATOM 1505 C CA . GLY B 1 44 ? 26.356 67.709 6.310 1.00 13.01 29 GLY B CA 1
ATOM 1506 C C . GLY B 1 44 ? 26.793 67.421 7.731 1.00 13.27 29 GLY B C 1
ATOM 1507 O O . GLY B 1 44 ? 27.655 68.108 8.250 1.00 14.17 29 GLY B O 1
ATOM 1508 N N . SER B 1 45 ? 26.196 66.418 8.383 1.00 12.87 30 SER B N 1
ATOM 1509 C CA . SER B 1 45 ? 26.645 66.040 9.721 1.00 11.69 30 SER B CA 1
ATOM 1510 C C . SER B 1 45 ? 28.009 65.352 9.665 1.00 10.91 30 SER B C 1
ATOM 1511 O O . SER B 1 45 ? 28.378 64.729 8.664 1.00 11.39 30 SER B O 1
ATOM 1514 N N . LEU B 1 46 ? 28.754 65.455 10.755 1.00 9.59 31 LEU B N 1
ATOM 1515 C CA . LEU B 1 46 ? 30.072 64.840 10.825 1.00 9.17 31 LEU B CA 1
ATOM 1516 C C . LEU B 1 46 ? 29.867 63.422 11.311 1.00 9.15 31 LEU B C 1
ATOM 1517 O O . LEU B 1 46 ? 29.138 63.214 12.268 1.00 9.26 31 LEU B O 1
ATOM 1522 N N . ALA B 1 47 ? 30.473 62.470 10.609 1.00 9.38 32 ALA B N 1
ATOM 1523 C CA . ALA B 1 47 ? 30.341 61.047 10.917 1.00 9.85 32 ALA B CA 1
ATOM 1524 C C . ALA B 1 47 ? 31.710 60.378 10.946 1.00 10.17 32 ALA B C 1
ATOM 1525 O O . ALA B 1 47 ? 32.455 60.391 9.956 1.00 10.60 32 ALA B O 1
ATOM 1527 N N . PHE B 1 48 ? 32.044 59.786 12.091 1.00 10.40 33 PHE B N 1
ATOM 1528 C CA . PHE B 1 48 ? 33.353 59.176 12.279 1.00 10.50 33 PHE B CA 1
ATOM 1529 C C . PHE B 1 48 ? 33.117 57.700 12.557 1.00 11.59 33 PHE B C 1
ATOM 1530 O O . PHE B 1 48 ? 32.311 57.362 13.415 1.00 12.11 33 PHE B O 1
ATOM 1538 N N . GLN B 1 49 ? 33.808 56.845 11.827 1.00 12.07 34 GLN B N 1
ATOM 1539 C CA . GLN B 1 49 ? 33.635 55.399 11.965 1.00 13.17 34 GLN B CA 1
ATOM 1540 C C . GLN B 1 49 ? 34.972 54.815 12.327 1.00 12.82 34 GLN B C 1
ATOM 1541 O O . GLN B 1 49 ? 35.979 55.117 11.681 1.00 12.27 34 GLN B O 1
ATOM 1547 N N . TYR B 1 50 ? 35.004 54.009 13.383 1.00 12.37 35 TYR B N 1
ATOM 1548 C CA . TYR B 1 50 ? 36.240 53.319 13.739 1.00 12.51 35 TYR B CA 1
ATOM 1549 C C . TYR B 1 50 ? 36.523 52.224 12.700 1.00 13.30 35 TYR B C 1
ATOM 1550 O O . TYR B 1 50 ? 35.609 51.498 12.294 1.00 13.62 35 TYR B O 1
ATOM 1559 N N . ALA B 1 51 ? 37.779 52.135 12.262 1.00 13.69 36 ALA B N 1
ATOM 1560 C CA . ALA B 1 51 ? 38.243 51.068 11.354 1.00 14.94 36 ALA B CA 1
ATOM 1561 C C . ALA B 1 51 ? 39.421 50.344 11.991 1.00 15.98 36 ALA B C 1
ATOM 1562 O O . ALA B 1 51 ? 40.403 50.978 12.383 1.00 15.52 36 ALA B O 1
ATOM 1564 N N . GLU B 1 52 ? 39.318 49.013 12.090 1.00 17.35 37 GLU B N 1
ATOM 1565 C CA . GLU B 1 52 ? 40.303 48.197 12.794 1.00 18.57 37 GLU B CA 1
ATOM 1566 C C . GLU B 1 52 ? 41.678 48.266 12.127 1.00 19.62 37 GLU B C 1
ATOM 1567 O O . GLU B 1 52 ? 42.713 48.237 12.809 1.00 20.68 37 GLU B O 1
ATOM 1569 N N . GLY B 1 53 ? 41.678 48.369 10.799 1.00 20.27 38 GLY B N 1
ATOM 1570 C CA . GLY B 1 53 ? 42.914 48.413 10.011 1.00 21.21 38 GLY B CA 1
ATOM 1571 C C . GLY B 1 53 ? 43.816 49.569 10.395 1.00 20.74 38 GLY B C 1
ATOM 1572 O O . GLY B 1 53 ? 45.026 49.403 10.498 1.00 22.33 38 GLY B O 1
ATOM 1573 N N . ILE B 1 54 ? 43.239 50.738 10.614 1.00 19.11 39 ILE B N 1
ATOM 1574 C CA . ILE B 1 54 ? 44.055 51.901 10.987 1.00 18.59 39 ILE B CA 1
ATOM 1575 C C . ILE B 1 54 ? 44.047 52.181 12.494 1.00 17.87 39 ILE B C 1
ATOM 1576 O O . ILE B 1 54 ? 44.692 53.124 12.971 1.00 17.83 39 ILE B O 1
ATOM 1581 N N . LYS B 1 55 ? 43.304 51.361 13.234 1.00 17.62 40 LYS B N 1
ATOM 1582 C CA . LYS B 1 55 ? 43.105 51.558 14.672 1.00 16.64 40 LYS B CA 1
ATOM 1583 C C . LYS B 1 55 ? 42.672 52.998 14.985 1.00 15.34 40 LYS B C 1
ATOM 1584 O O . LYS B 1 55 ? 43.190 53.646 15.884 1.00 15.19 40 LYS B O 1
ATOM 1588 N N . GLY B 1 56 ? 41.723 53.505 14.225 1.00 14.24 41 GLY B N 1
ATOM 1589 C CA . GLY B 1 56 ? 41.234 54.849 14.469 1.00 13.17 41 GLY B CA 1
ATOM 1590 C C . GLY B 1 56 ? 40.073 55.191 13.576 1.00 12.36 41 GLY B C 1
ATOM 1591 O O . GLY B 1 56 ? 39.453 54.313 12.965 1.00 12.53 41 GLY B O 1
ATOM 1592 N N . PHE B 1 57 ? 39.793 56.488 13.482 1.00 11.68 42 PHE B N 1
ATOM 1593 C CA . PHE B 1 57 ? 38.620 56.984 12.783 1.00 11.19 42 PHE B CA 1
ATOM 1594 C C . PHE B 1 57 ? 39.017 57.729 11.510 1.00 11.14 42 PHE B C 1
ATOM 1595 O O . PHE B 1 57 ? 40.165 58.171 11.362 1.00 11.37 42 PHE B O 1
ATOM 1603 N N . ASN B 1 58 ? 38.072 57.849 10.580 1.00 11.06 43 ASN B N 1
ATOM 1604 C CA . ASN B 1 58 ? 38.259 58.713 9.415 1.00 10.90 43 ASN B CA 1
ATOM 1605 C C . ASN B 1 58 ? 38.243 60.176 9.851 1.00 10.31 43 ASN B C 1
ATOM 1606 O O . ASN B 1 58 ? 37.862 60.493 10.990 1.00 10.11 43 ASN B O 1
ATOM 1611 N N . SER B 1 59 ? 38.682 61.037 8.936 1.00 10.08 44 SER B N 1
ATOM 1612 C CA A SER B 1 59 ? 38.476 62.484 9.061 0.60 9.64 44 SER B CA 1
ATOM 1613 C CA B SER B 1 59 ? 38.471 62.471 9.079 0.20 9.68 44 SER B CA 1
ATOM 1614 C CA C SER B 1 59 ? 38.481 62.467 9.067 0.20 9.72 44 SER B CA 1
ATOM 1615 C C . SER B 1 59 ? 37.337 62.856 8.140 1.00 9.63 44 SER B C 1
ATOM 1616 O O . SER B 1 59 ? 36.839 62.011 7.378 1.00 9.72 44 SER B O 1
ATOM 1623 N N . GLN B 1 60 ? 36.916 64.113 8.189 1.00 9.04 45 GLN B N 1
ATOM 1624 C CA . GLN B 1 60 ? 35.866 64.543 7.274 1.00 9.27 45 GLN B CA 1
ATOM 1625 C C . GLN B 1 60 ? 35.976 66.041 7.091 1.00 8.79 45 GLN B C 1
ATOM 1626 O O . GLN B 1 60 ? 36.145 66.760 8.074 1.00 8.45 45 GLN B O 1
ATOM 1632 N N . LYS B 1 61 ? 35.899 66.517 5.849 1.00 8.89 46 LYS B N 1
ATOM 1633 C CA . LYS B 1 61 ? 35.866 67.960 5.635 1.00 8.77 46 LYS B CA 1
ATOM 1634 C C . LYS B 1 61 ? 34.421 68.417 5.742 1.00 8.45 46 LYS B C 1
ATOM 1635 O O . LYS B 1 61 ? 33.568 67.989 4.950 1.00 9.04 46 LYS B O 1
ATOM 1641 N N . GLY B 1 62 ? 34.146 69.262 6.736 1.00 7.84 47 GLY B N 1
ATOM 1642 C CA . GLY B 1 62 ? 32.814 69.878 6.907 1.00 7.57 47 GLY B CA 1
ATOM 1643 C C . GLY B 1 62 ? 32.806 71.278 6.311 1.00 7.61 47 GLY B C 1
ATOM 1644 O O . GLY B 1 62 ? 33.623 72.122 6.691 1.00 7.44 47 GLY B O 1
ATOM 1645 N N . LEU B 1 63 ? 31.894 71.517 5.364 1.00 7.66 48 LEU B N 1
ATOM 1646 C CA . LEU B 1 63 ? 31.866 72.802 4.640 1.00 7.96 48 LEU B CA 1
ATOM 1647 C C . LEU B 1 63 ? 30.943 73.792 5.341 1.00 7.80 48 LEU B C 1
ATOM 1648 O O . LEU B 1 63 ? 30.015 73.397 6.054 1.00 7.59 48 LEU B O 1
ATOM 1653 N N . PHE B 1 64 ? 31.217 75.079 5.137 1.00 7.99 49 PHE B N 1
ATOM 1654 C CA . PHE B 1 64 ? 30.371 76.165 5.649 1.00 8.22 49 PHE B CA 1
ATOM 1655 C C . PHE B 1 64 ? 30.346 77.309 4.659 1.00 8.89 49 PHE B C 1
ATOM 1656 O O . PHE B 1 64 ? 31.283 77.485 3.862 1.00 8.86 49 PHE B O 1
ATOM 1664 N N . ASP B 1 65 ? 29.268 78.094 4.708 1.00 9.63 50 ASP B N 1
ATOM 1665 C CA . ASP B 1 65 ? 29.174 79.328 3.929 1.00 10.59 50 ASP B CA 1
ATOM 1666 C C . ASP B 1 65 ? 29.308 80.507 4.868 1.00 10.73 50 ASP B C 1
ATOM 1667 O O . ASP B 1 65 ? 28.780 80.459 5.990 1.00 10.81 50 ASP B O 1
ATOM 1672 N N . VAL B 1 66 ? 29.986 81.557 4.410 1.00 10.92 51 VAL B N 1
ATOM 1673 C CA . VAL B 1 66 ? 30.192 82.765 5.217 1.00 11.04 51 VAL B CA 1
ATOM 1674 C C . VAL B 1 66 ? 29.611 83.916 4.400 1.00 11.70 51 VAL B C 1
ATOM 1675 O O . VAL B 1 66 ? 29.934 84.039 3.218 1.00 12.22 51 VAL B O 1
ATOM 1679 N N . ALA B 1 67 ? 28.747 84.718 5.017 1.00 11.90 52 ALA B N 1
ATOM 1680 C CA . ALA B 1 67 ? 28.157 85.878 4.353 1.00 12.80 52 ALA B CA 1
ATOM 1681 C C . ALA B 1 67 ? 28.510 87.100 5.177 1.00 13.33 52 ALA B C 1
ATOM 1682 O O . ALA B 1 67 ? 28.336 87.085 6.391 1.00 12.91 52 ALA B O 1
ATOM 1684 N N . ILE B 1 68 ? 29.024 88.143 4.530 1.00 14.20 53 ILE B N 1
ATOM 1685 C CA . ILE B 1 68 ? 29.269 89.401 5.225 1.00 15.30 53 ILE B CA 1
ATOM 1686 C C . ILE B 1 68 ? 28.526 90.550 4.561 1.00 16.75 53 ILE B C 1
ATOM 1687 O O . ILE B 1 68 ? 28.266 90.505 3.357 1.00 16.70 53 ILE B O 1
ATOM 1692 N N . GLU B 1 69 ? 28.169 91.543 5.375 1.00 18.63 54 GLU B N 1
ATOM 1693 C CA . GLU B 1 69 ? 27.664 92.828 4.895 1.00 21.40 54 GLU B CA 1
ATOM 1694 C C . GLU B 1 69 ? 28.829 93.776 4.722 1.00 22.04 54 GLU B C 1
ATOM 1695 O O . GLU B 1 69 ? 29.634 93.932 5.631 1.00 22.29 54 GLU B O 1
ATOM 1701 N N . GLY B 1 70 ? 28.900 94.425 3.567 1.00 23.19 55 GLY B N 1
ATOM 1702 C CA . GLY B 1 70 ? 29.948 95.398 3.277 1.00 24.18 55 GLY B CA 1
ATOM 1703 C C . GLY B 1 70 ? 29.957 96.633 4.164 1.00 25.09 55 GLY B C 1
ATOM 1704 O O . GLY B 1 70 ? 28.910 97.103 4.614 1.00 25.57 55 GLY B O 1
ATOM 1705 N N . ASP B 1 71 ? 31.134 97.173 4.420 1.00 25.46 56 ASP B N 1
ATOM 1706 C CA . ASP B 1 71 ? 31.348 98.360 5.238 1.00 26.60 56 ASP B CA 1
ATOM 1707 C C . ASP B 1 71 ? 32.174 99.317 4.379 1.00 27.42 56 ASP B C 1
ATOM 1708 O O . ASP B 1 71 ? 33.332 99.123 4.238 1.00 27.27 56 ASP B O 1
ATOM 1713 N N . SER B 1 72 ? 31.524 100.296 3.777 1.00 28.66 57 SER B N 1
ATOM 1714 C CA . SER B 1 72 ? 32.146 101.129 2.756 1.00 29.59 57 SER B CA 1
ATOM 1715 C C . SER B 1 72 ? 33.300 101.960 3.270 1.00 30.23 57 SER B C 1
ATOM 1716 O O . SER B 1 72 ? 34.154 102.309 2.547 1.00 31.22 57 SER B O 1
ATOM 1719 N N . THR B 1 73 ? 33.317 102.245 4.534 1.00 30.36 58 THR B N 1
ATOM 1720 C CA . THR B 1 73 ? 34.370 103.017 5.117 1.00 31.06 58 THR B CA 1
ATOM 1721 C C . THR B 1 73 ? 35.599 102.208 5.542 1.00 29.88 58 THR B C 1
ATOM 1722 O O . THR B 1 73 ? 36.582 102.761 5.885 1.00 30.48 58 THR B O 1
ATOM 1726 N N . ALA B 1 74 ? 35.532 100.887 5.519 1.00 27.61 59 ALA B N 1
ATOM 1727 C CA . ALA B 1 74 ? 36.604 100.099 6.050 1.00 26.47 59 ALA B CA 1
ATOM 1728 C C . ALA B 1 74 ? 37.772 100.064 5.114 1.00 26.18 59 ALA B C 1
ATOM 1729 O O . ALA B 1 74 ? 37.585 100.025 3.954 1.00 26.34 59 ALA B O 1
ATOM 1731 N N . THR B 1 75 ? 38.950 99.947 5.687 1.00 25.95 60 THR B N 1
ATOM 1732 C CA . THR B 1 75 ? 40.194 99.851 4.919 1.00 25.82 60 THR B CA 1
ATOM 1733 C C . THR B 1 75 ? 40.959 98.560 5.176 1.00 24.47 60 THR B C 1
ATOM 1734 O O . THR B 1 75 ? 42.037 98.354 4.618 1.00 24.49 60 THR B O 1
ATOM 1738 N N . ALA B 1 76 ? 40.392 97.693 6.013 1.00 22.93 61 ALA B N 1
ATOM 1739 C CA . ALA B 1 76 ? 40.936 96.363 6.269 1.00 21.56 61 ALA B CA 1
ATOM 1740 C C . ALA B 1 76 ? 39.849 95.470 6.855 1.00 20.10 61 ALA B C 1
ATOM 1741 O O . ALA B 1 76 ? 38.874 95.952 7.445 1.00 19.98 61 ALA B O 1
ATOM 1743 N N . PHE B 1 77 ? 40.033 94.170 6.679 1.00 18.80 62 PHE B N 1
ATOM 1744 C CA . PHE B 1 77 ? 39.089 93.189 7.190 1.00 17.66 62 PHE B CA 1
ATOM 1745 C C . PHE B 1 77 ? 39.836 92.007 7.774 1.00 16.90 62 PHE B C 1
ATOM 1746 O O . PHE B 1 77 ? 40.836 91.557 7.206 1.00 16.91 62 PHE B O 1
ATOM 1754 N N . LYS B 1 78 ? 39.333 91.492 8.893 1.00 16.33 63 LYS B N 1
ATOM 1755 C CA . LYS B 1 78 ? 39.908 90.306 9.502 1.00 15.62 63 LYS B CA 1
ATOM 1756 C C . LYS B 1 78 ? 38.798 89.331 9.857 1.00 14.46 63 LYS B C 1
ATOM 1757 O O . LYS B 1 78 ? 37.731 89.745 10.310 1.00 14.12 63 LYS B O 1
ATOM 1763 N N . LEU B 1 79 ? 39.073 88.052 9.638 1.00 13.46 64 LEU B N 1
ATOM 1764 C CA . LEU B 1 79 ? 38.158 86.973 10.028 1.00 12.51 64 LEU B CA 1
ATOM 1765 C C . LEU B 1 79 ? 38.964 85.910 10.734 1.00 11.97 64 LEU B C 1
ATOM 1766 O O . LEU B 1 79 ? 39.943 85.380 10.167 1.00 11.78 64 LEU B O 1
ATOM 1771 N N . THR B 1 80 ? 38.558 85.592 11.962 1.00 11.57 65 THR B N 1
ATOM 1772 C CA . THR B 1 80 ? 39.229 84.538 12.726 1.00 11.31 65 THR B CA 1
ATOM 1773 C C . THR B 1 80 ? 38.226 83.469 13.190 1.00 10.62 65 THR B C 1
ATOM 1774 O O . THR B 1 80 ? 37.019 83.708 13.206 1.00 10.37 65 THR B O 1
ATOM 1778 N N . SER B 1 81 ? 38.740 82.306 13.581 1.00 10.13 66 SER B N 1
ATOM 1779 C CA . SER B 1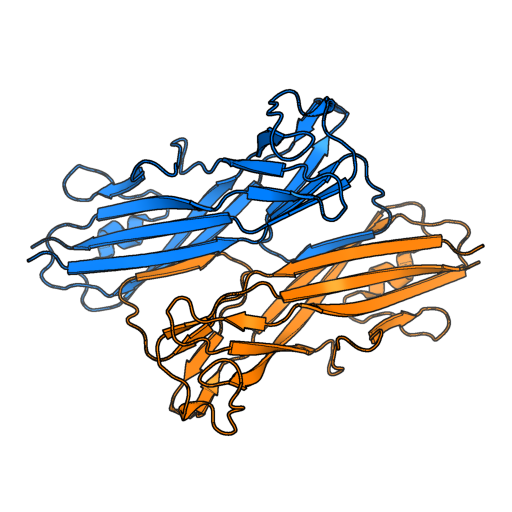 81 ? 37.897 81.289 14.199 1.00 9.88 66 SER B CA 1
ATOM 1780 C C . SER B 1 81 ? 38.498 80.762 15.498 1.00 9.93 66 SER B C 1
ATOM 1781 O O . SER B 1 81 ? 39.716 80.749 15.659 1.00 9.88 66 SER B O 1
ATOM 1784 N N . ARG B 1 82 ? 37.629 80.292 16.399 1.00 9.92 67 ARG B N 1
ATOM 1785 C CA . ARG B 1 82 ? 38.079 79.760 17.699 1.00 10.17 67 ARG B CA 1
ATOM 1786 C C . ARG B 1 82 ? 37.171 78.595 18.051 1.00 9.54 67 ARG B C 1
ATOM 1787 O O . ARG B 1 82 ? 35.946 78.699 17.920 1.00 9.11 67 ARG B O 1
ATOM 1795 N N . LEU B 1 83 ? 37.748 77.484 18.484 1.00 9.16 68 LEU B N 1
ATOM 1796 C CA . LEU B 1 83 ? 36.918 76.315 18.825 1.00 8.88 68 LEU B CA 1
ATOM 1797 C C . LEU B 1 83 ? 36.209 76.558 20.162 1.00 9.14 68 LEU B C 1
ATOM 1798 O O . LEU B 1 83 ? 36.830 77.048 21.111 1.00 9.62 68 LEU B O 1
ATOM 1803 N N . ILE B 1 84 ? 34.917 76.233 20.231 1.00 8.79 69 ILE B N 1
ATOM 1804 C CA . ILE B 1 84 ? 34.159 76.383 21.479 1.00 9.26 69 ILE B CA 1
ATOM 1805 C C . ILE B 1 84 ? 33.889 75.024 22.130 1.00 9.13 69 ILE B C 1
ATOM 1806 O O . ILE B 1 84 ? 34.335 74.778 23.261 1.00 9.74 69 ILE B O 1
ATOM 1811 N N . THR B 1 85 ? 33.173 74.150 21.433 1.00 8.58 70 THR B N 1
ATOM 1812 C CA . THR B 1 85 ? 32.886 72.821 21.964 1.00 8.49 70 THR B CA 1
ATOM 1813 C C . THR B 1 85 ? 33.291 71.768 20.956 1.00 7.99 70 THR B C 1
ATOM 1814 O O . THR B 1 85 ? 33.210 71.985 19.754 1.00 7.72 70 THR B O 1
ATOM 1818 N N . ASN B 1 86 ? 33.723 70.617 21.457 1.00 7.89 71 ASN B N 1
ATOM 1819 C CA . ASN B 1 86 ? 34.222 69.554 20.572 1.00 7.65 71 ASN B CA 1
ATOM 1820 C C . ASN B 1 86 ? 34.148 68.142 21.163 1.00 7.74 71 ASN B C 1
ATOM 1821 O O . ASN B 1 86 ? 34.796 67.216 20.648 1.00 7.69 71 ASN B O 1
ATOM 1826 N N . THR B 1 87 ? 33.351 67.979 22.214 1.00 8.06 72 THR B N 1
ATOM 1827 C CA . THR B 1 87 ? 33.307 66.709 22.951 1.00 8.40 72 THR B CA 1
ATOM 1828 C C . THR B 1 87 ? 32.129 65.858 22.509 1.00 8.36 72 THR B C 1
ATOM 1829 O O . THR B 1 87 ? 30.978 66.317 22.545 1.00 8.51 72 THR B O 1
ATOM 1833 N N . LEU B 1 88 ? 32.429 64.576 22.168 1.00 8.24 73 LEU B N 1
ATOM 1834 C CA . LEU B 1 88 ? 31.392 63.593 21.847 1.00 8.37 73 LEU B CA 1
ATOM 1835 C C . LEU B 1 88 ? 31.353 62.581 23.026 1.00 8.93 73 LEU B C 1
ATOM 1836 O O . LEU B 1 88 ? 32.403 62.182 23.527 1.00 8.96 73 LEU B O 1
ATOM 1841 N N . THR B 1 89 ? 30.134 62.253 23.429 1.00 9.37 74 THR B N 1
ATOM 1842 C CA . THR B 1 89 ? 29.956 61.407 24.625 1.00 10.07 74 THR B CA 1
ATOM 1843 C C . THR B 1 89 ? 29.119 60.198 24.236 1.00 10.23 74 THR B C 1
ATOM 1844 O O . THR B 1 89 ? 28.140 60.343 23.517 1.00 10.18 74 THR B O 1
ATOM 1848 N N . GLN B 1 90 ? 29.514 59.004 24.677 1.00 10.39 75 GLN B N 1
ATOM 1849 C CA . GLN B 1 90 ? 28.730 57.806 24.353 1.00 10.96 75 GLN B CA 1
ATOM 1850 C C . GLN B 1 90 ? 27.305 57.890 24.921 1.00 11.61 75 GLN B C 1
ATOM 1851 O O . GLN B 1 90 ? 27.086 58.504 25.953 1.00 12.06 75 GLN B O 1
ATOM 1857 N N . LEU B 1 91 ? 26.361 57.261 24.223 1.00 12.38 76 LEU B N 1
ATOM 1858 C CA . LEU B 1 91 ? 24.923 57.363 24.550 1.00 13.17 76 LEU B CA 1
ATOM 1859 C C . LEU B 1 91 ? 24.523 56.483 25.737 1.00 13.80 76 LEU B C 1
ATOM 1860 O O . LEU B 1 91 ? 23.397 56.598 26.269 1.00 14.18 76 LEU B O 1
ATOM 1865 N N . ASP B 1 92 ? 25.437 55.610 26.160 1.00 13.65 77 ASP B N 1
ATOM 1866 C CA . ASP B 1 92 ? 25.133 54.663 27.239 1.00 14.04 77 ASP B CA 1
ATOM 1867 C C . ASP B 1 92 ? 25.782 55.128 28.535 1.00 14.01 77 ASP B C 1
ATOM 1868 O O . ASP B 1 92 ? 26.062 56.312 28.683 1.00 14.06 77 ASP B O 1
ATOM 1873 N N . THR B 1 93 ? 26.029 54.225 29.469 1.00 14.35 78 THR B N 1
ATOM 1874 C CA A THR B 1 93 ? 26.486 54.605 30.802 0.70 14.60 78 THR B CA 1
ATOM 1875 C CA B THR B 1 93 ? 26.477 54.637 30.795 0.30 14.54 78 THR B CA 1
ATOM 1876 C C . THR B 1 93 ? 28.006 54.726 30.906 1.00 14.20 78 THR B C 1
ATOM 1877 O O . THR B 1 93 ? 28.540 55.127 31.951 1.00 14.55 78 THR B O 1
ATOM 1884 N N . SER B 1 94 ? 28.698 54.384 29.826 1.00 13.47 79 SER B N 1
ATOM 1885 C CA . SER B 1 94 ? 30.173 54.310 29.835 1.00 13.09 79 SER B CA 1
ATOM 1886 C C . SER B 1 94 ? 30.894 55.576 30.307 1.00 12.76 79 SER B C 1
ATOM 1887 O O . SER B 1 94 ? 31.923 55.492 30.994 1.00 12.87 79 SER B O 1
ATOM 1890 N N . GLY B 1 95 ? 30.373 56.733 29.900 1.00 12.13 80 GLY B N 1
ATOM 1891 C CA . GLY B 1 95 ? 31.062 57.989 30.106 1.00 11.85 80 GLY B CA 1
ATOM 1892 C C . GLY B 1 95 ? 32.183 58.259 29.116 1.00 11.21 80 GLY B C 1
ATOM 1893 O O . GLY B 1 95 ? 32.821 59.300 29.196 1.00 11.03 80 GLY B O 1
ATOM 1894 N N . SER B 1 96 ? 32.421 57.326 28.187 1.00 10.82 81 SER B N 1
ATOM 1895 C CA . SER B 1 96 ? 33.474 57.479 27.175 1.00 10.47 81 SER B CA 1
ATOM 1896 C C . SER B 1 96 ? 33.268 58.733 26.336 1.00 10.05 81 SER B C 1
ATOM 1897 O O . SER B 1 96 ? 32.136 59.048 25.957 1.00 9.84 81 SER B O 1
ATOM 1900 N N . THR B 1 97 ? 34.365 59.440 26.072 1.00 9.99 82 THR B N 1
ATOM 1901 C CA . THR B 1 97 ? 34.323 60.683 25.291 1.00 9.68 82 THR B CA 1
ATOM 1902 C C . THR B 1 97 ? 35.315 60.606 24.153 1.00 9.29 82 THR B C 1
ATOM 1903 O O . THR B 1 97 ? 36.287 59.874 24.218 1.00 9.40 82 THR B O 1
ATOM 1907 N N . LEU B 1 98 ? 35.057 61.368 23.099 1.00 9.00 83 LEU B N 1
ATOM 1908 C CA . LEU B 1 98 ? 36.050 61.635 22.059 1.00 8.92 83 LEU B CA 1
ATOM 1909 C C . LEU B 1 98 ? 36.085 63.140 21.876 1.00 8.85 83 LEU B C 1
ATOM 1910 O O . LEU B 1 98 ? 35.047 63.793 22.008 1.00 8.88 83 LEU B O 1
ATOM 1915 N N . ASN B 1 99 ? 37.259 63.698 21.585 1.00 9.05 84 ASN B N 1
ATOM 1916 C CA . ASN B 1 99 ? 37.359 65.126 21.254 1.00 9.16 84 ASN B CA 1
ATOM 1917 C C . ASN B 1 99 ? 37.663 65.282 19.775 1.00 8.37 84 ASN B C 1
ATOM 1918 O O . ASN B 1 99 ? 38.481 64.563 19.226 1.00 8.24 84 ASN B O 1
ATOM 1923 N N . VAL B 1 100 ? 36.999 66.247 19.143 1.00 7.75 85 VAL B N 1
ATOM 1924 C CA . VAL B 1 100 ? 37.153 66.499 17.700 1.00 7.46 85 VAL B CA 1
ATOM 1925 C C . VAL B 1 100 ? 38.113 67.654 17.446 1.00 7.55 85 VAL B C 1
ATOM 1926 O O . VAL B 1 100 ? 37.873 68.766 17.910 1.00 7.46 85 VAL B O 1
ATOM 1930 N N . GLY B 1 101 ? 39.192 67.377 16.703 1.00 7.49 86 GLY B N 1
ATOM 1931 C CA . GLY B 1 101 ? 40.120 68.397 16.249 1.00 7.72 86 GLY B CA 1
ATOM 1932 C C . GLY B 1 101 ? 39.587 69.061 14.995 1.00 7.51 86 GLY B C 1
ATOM 1933 O O . GLY B 1 101 ? 38.907 68.424 14.188 1.00 7.13 86 GLY B O 1
ATOM 1934 N N . VAL B 1 102 ? 39.922 70.335 14.823 1.00 7.67 87 VAL B N 1
ATOM 1935 C CA . VAL B 1 102 ? 39.408 71.134 13.721 1.00 7.90 87 VAL B CA 1
ATOM 1936 C C . VAL B 1 102 ? 40.618 71.811 13.060 1.00 8.46 87 VAL B C 1
ATOM 1937 O O . VAL B 1 102 ? 41.390 72.507 13.743 1.00 8.83 87 VAL B O 1
ATOM 1941 N N . ASP B 1 103 ? 40.796 71.575 11.763 1.00 9.04 88 ASP B N 1
ATOM 1942 C CA . ASP B 1 103 ? 41.912 72.132 11.009 1.00 10.16 88 ASP B CA 1
ATOM 1943 C C . ASP B 1 103 ? 41.404 73.050 9.906 1.00 10.20 88 ASP B C 1
ATOM 1944 O O . ASP B 1 103 ? 40.478 72.698 9.174 1.00 9.51 88 ASP B O 1
ATOM 1949 N N . TYR B 1 104 ? 42.042 74.218 9.772 1.00 10.54 89 TYR B N 1
ATOM 1950 C CA . TYR B 1 104 ? 41.773 75.101 8.638 1.00 11.16 89 TYR B CA 1
ATOM 1951 C C . TYR B 1 104 ? 43.019 75.261 7.782 1.00 12.06 89 TYR B C 1
ATOM 1952 O O . TYR B 1 104 ? 43.997 75.898 8.214 1.00 12.32 89 TYR B O 1
ATOM 1961 N N . ASN B 1 105 ? 42.999 74.673 6.587 1.00 12.92 90 ASN B N 1
ATOM 1962 C CA . ASN B 1 105 ? 44.144 74.753 5.666 1.00 14.44 90 ASN B CA 1
ATOM 1963 C C . ASN B 1 105 ? 45.471 74.456 6.330 1.00 14.96 90 ASN B C 1
ATOM 1964 O O . ASN B 1 105 ? 46.476 75.132 6.074 1.00 16.21 90 ASN B O 1
ATOM 1969 N N . GLY B 1 106 ? 45.461 73.434 7.171 1.00 14.48 91 GLY B N 1
ATOM 1970 C CA . GLY B 1 106 ? 46.677 72.953 7.819 1.00 15.71 91 GLY B CA 1
ATOM 1971 C C . GLY B 1 106 ? 47.022 73.621 9.147 1.00 15.89 91 GLY B C 1
ATOM 1972 O O . GLY B 1 106 ? 48.065 73.305 9.740 1.00 17.53 91 GLY B O 1
ATOM 1973 N N . THR B 1 107 ? 46.164 74.524 9.627 1.00 15.06 92 THR B N 1
ATOM 1974 C CA . THR B 1 107 ? 46.380 75.162 10.940 1.00 14.33 92 THR B CA 1
ATOM 1975 C C . THR B 1 107 ? 45.249 74.782 11.884 1.00 13.37 92 THR B C 1
ATOM 1976 O O . THR B 1 107 ? 44.070 74.861 11.517 1.00 12.70 92 THR B O 1
ATOM 1980 N N . ALA B 1 108 ? 45.606 74.336 13.088 1.00 12.73 93 ALA B N 1
ATOM 1981 C CA . ALA B 1 108 ? 44.583 73.943 14.067 1.00 12.09 93 ALA B CA 1
ATOM 1982 C C . ALA B 1 108 ? 43.728 75.147 14.483 1.00 11.66 93 ALA B C 1
ATOM 1983 O O . ALA B 1 108 ? 44.243 76.248 14.643 1.00 12.04 93 ALA B O 1
ATOM 1985 N N . VAL B 1 109 ? 42.426 74.918 14.623 1.00 10.69 94 VAL B N 1
ATOM 1986 C CA . VAL B 1 109 ? 41.504 75.884 15.238 1.00 10.61 94 VAL B CA 1
ATOM 1987 C C . VAL B 1 109 ? 41.291 75.322 16.633 1.00 10.72 94 VAL B C 1
ATOM 1988 O O . VAL B 1 109 ? 40.749 74.215 16.778 1.00 10.17 94 VAL B O 1
ATOM 1992 N N . GLU B 1 110 ? 41.718 76.081 17.639 1.00 11.57 95 GLU B N 1
ATOM 1993 C CA . GLU B 1 110 ? 41.794 75.595 19.023 1.00 12.38 95 GLU B CA 1
ATOM 1994 C C . GLU B 1 110 ? 40.915 76.443 19.943 1.00 12.24 95 GLU B C 1
ATOM 1995 O O . GLU B 1 110 ? 40.427 77.489 19.535 1.00 11.84 95 GLU B O 1
ATOM 2001 N N . LYS B 1 111 ? 40.733 75.988 21.182 1.00 12.43 96 LYS B N 1
ATOM 2002 C CA . LYS B 1 111 ? 39.862 76.682 22.122 1.00 13.18 96 LYS B CA 1
ATOM 2003 C C . LYS B 1 111 ? 40.553 77.885 22.738 1.00 14.10 96 LYS B C 1
ATOM 2004 O O . LYS B 1 111 ? 39.890 78.775 23.281 1.00 14.24 96 LYS B O 1
ATOM 2010 N N . THR B 1 112 ? 41.879 77.916 22.640 1.00 14.81 97 THR B N 1
ATOM 2011 C CA . THR B 1 112 ? 42.671 78.887 23.395 1.00 16.38 97 THR B CA 1
ATOM 2012 C C . THR B 1 112 ? 43.170 80.090 22.610 1.00 16.88 97 THR B C 1
ATOM 2013 O O . THR B 1 112 ? 43.880 80.930 23.160 1.00 18.81 97 THR B O 1
ATOM 2017 N N . GLY B 1 113 ? 42.854 80.167 21.331 1.00 16.15 98 GLY B N 1
ATOM 2018 C CA . GLY B 1 113 ? 43.253 81.333 20.546 1.00 16.56 98 GLY B CA 1
ATOM 2019 C C . GLY B 1 113 ? 42.421 81.497 19.297 1.00 15.63 98 GLY B C 1
ATOM 2020 O O . GLY B 1 113 ? 41.531 80.692 19.020 1.00 15.20 98 GLY B O 1
ATOM 2021 N N . ASP B 1 114 ? 42.725 82.544 18.540 1.00 16.00 99 ASP B N 1
ATOM 2022 C CA . ASP B 1 114 ? 41.995 82.839 17.315 1.00 15.58 99 ASP B CA 1
ATOM 2023 C C . ASP B 1 114 ? 42.856 82.532 16.115 1.00 15.21 99 ASP B C 1
ATOM 2024 O O . ASP B 1 114 ? 43.954 83.074 15.956 1.00 16.04 99 ASP B O 1
ATOM 2029 N N . THR B 1 115 ? 42.366 81.637 15.275 1.00 13.72 100 THR B N 1
ATOM 2030 C CA . THR B 1 115 ? 43.065 81.257 14.063 1.00 13.65 100 THR B CA 1
ATOM 2031 C C . THR B 1 115 ? 42.736 82.229 12.939 1.00 13.36 100 THR B C 1
ATOM 2032 O O . THR B 1 115 ? 41.566 82.432 12.606 1.00 12.68 100 THR B O 1
ATOM 2036 N N . VAL B 1 116 ? 43.771 82.823 12.337 1.00 13.43 101 VAL B N 1
ATOM 2037 C CA . VAL B 1 116 ? 43.547 83.788 11.259 1.00 13.88 101 VAL B CA 1
ATOM 2038 C C . VAL B 1 116 ? 43.086 83.097 9.978 1.00 13.59 101 VAL B C 1
ATOM 2039 O O . VAL B 1 116 ? 43.718 82.149 9.494 1.00 14.13 101 VAL B O 1
ATOM 2043 N N . MET B 1 117 ? 41.946 83.543 9.462 1.00 12.95 102 MET B N 1
ATOM 2044 C CA . MET B 1 117 ? 41.467 83.046 8.176 1.00 12.43 102 MET B CA 1
ATOM 2045 C C . MET B 1 117 ? 41.638 84.097 7.089 1.00 13.09 102 MET B C 1
ATOM 2046 O O . MET B 1 117 ? 42.104 83.781 5.991 1.00 13.74 102 MET B O 1
ATOM 2051 N N . ILE B 1 118 ? 41.252 85.336 7.392 1.00 13.40 103 ILE B N 1
ATOM 2052 C CA . ILE B 1 118 ? 41.479 86.492 6.496 1.00 14.22 103 ILE B CA 1
ATOM 2053 C C . ILE B 1 118 ? 42.071 87.604 7.337 1.00 15.06 103 ILE B C 1
ATOM 2054 O O . ILE B 1 118 ? 41.665 87.810 8.469 1.00 14.56 103 ILE B O 1
ATOM 2059 N N . ASP B 1 119 ? 43.040 88.323 6.785 1.00 16.16 104 ASP B N 1
ATOM 2060 C CA . ASP B 1 119 ? 43.590 89.479 7.464 1.00 17.61 104 ASP B CA 1
ATOM 2061 C C . ASP B 1 119 ? 44.165 90.333 6.340 1.00 18.14 104 ASP B C 1
ATOM 2062 O O . ASP B 1 119 ? 45.331 90.163 5.968 1.00 18.32 104 ASP B O 1
ATOM 2067 N N . THR B 1 120 ? 43.337 91.202 5.766 1.00 18.28 105 THR B N 1
ATOM 2068 C CA . THR B 1 120 ? 43.741 91.934 4.558 1.00 19.16 105 THR B CA 1
ATOM 2069 C C . THR B 1 120 ? 44.906 92.884 4.811 1.00 20.45 105 THR B C 1
ATOM 2070 O O . THR B 1 120 ? 45.709 93.132 3.908 1.00 21.06 105 THR B O 1
ATOM 2074 N N . ALA B 1 121 ? 44.989 93.417 6.028 1.00 20.98 106 ALA B N 1
ATOM 2075 C CA . ALA B 1 121 ? 46.060 94.343 6.385 1.00 22.57 106 ALA B CA 1
ATOM 2076 C C . ALA B 1 121 ? 47.415 93.667 6.207 1.00 22.83 106 ALA B C 1
ATOM 2077 O O . ALA B 1 121 ? 48.393 94.318 5.843 1.00 23.87 106 ALA B O 1
ATOM 2079 N N . ASN B 1 122 ? 47.447 92.355 6.422 1.00 22.06 107 ASN B N 1
ATOM 2080 C CA . ASN B 1 122 ? 48.662 91.572 6.243 1.00 22.36 107 ASN B CA 1
ATOM 2081 C C . ASN B 1 122 ? 48.659 90.638 5.018 1.00 21.53 107 ASN B C 1
ATOM 2082 O O . ASN B 1 122 ? 49.415 89.656 4.971 1.00 21.67 107 ASN B O 1
ATOM 2087 N N . GLY B 1 123 ? 47.833 90.966 4.023 1.00 20.88 108 GLY B N 1
ATOM 2088 C CA . GLY B 1 123 ? 47.801 90.243 2.757 1.00 20.37 108 GLY B CA 1
ATOM 2089 C C . GLY B 1 123 ? 47.337 88.791 2.824 1.00 19.14 108 GLY B C 1
ATOM 2090 O O . GLY B 1 123 ? 47.597 88.005 1.913 1.00 18.68 108 GLY B O 1
ATOM 2091 N N . VAL B 1 124 ? 46.648 88.429 3.900 1.00 18.40 109 VAL B N 1
ATOM 2092 C CA . VAL B 1 124 ? 46.082 87.075 4.007 1.00 17.72 109 VAL B CA 1
ATOM 2093 C C . VAL B 1 124 ? 44.652 87.131 3.481 1.00 17.47 109 VAL B C 1
ATOM 2094 O O . VAL B 1 124 ? 43.741 87.644 4.149 1.00 17.25 109 VAL B O 1
ATOM 2098 N N . LEU B 1 125 ? 44.464 86.603 2.280 1.00 17.60 110 LEU B N 1
ATOM 2099 C CA . LEU B 1 125 ? 43.206 86.812 1.576 1.00 17.81 110 LEU B CA 1
ATOM 2100 C C . LEU B 1 125 ? 42.171 85.707 1.800 1.00 17.18 110 LEU B C 1
ATOM 2101 O O . LEU B 1 125 ? 40.985 85.922 1.555 1.00 17.52 110 LEU B O 1
ATOM 2106 N N . GLY B 1 126 ? 42.607 84.545 2.276 1.00 16.66 111 GLY B N 1
ATOM 2107 C CA . GLY B 1 126 ? 41.674 83.510 2.743 1.00 15.62 111 GLY B CA 1
ATOM 2108 C C . GLY B 1 126 ? 41.331 82.340 1.837 1.00 15.39 111 GLY B C 1
ATOM 2109 O O . GLY B 1 126 ? 40.362 81.617 2.106 1.00 14.57 111 GLY B O 1
ATOM 2110 N N . GLY B 1 127 ? 42.105 82.157 0.762 1.00 15.82 112 GLY B N 1
ATOM 2111 C CA . GLY B 1 127 ? 41.991 80.969 -0.086 1.00 15.70 112 GLY B CA 1
ATOM 2112 C C . GLY B 1 127 ? 40.614 80.970 -0.716 1.00 15.36 112 GLY B C 1
ATOM 2113 O O . GLY B 1 127 ? 40.248 81.929 -1.389 1.00 15.25 112 GLY B O 1
ATOM 2114 N N . ASN B 1 128 ? 39.833 79.919 -0.459 1.00 14.72 113 ASN B N 1
ATOM 2115 C CA . ASN B 1 128 ? 38.503 79.825 -1.030 1.00 15.00 113 ASN B CA 1
ATOM 2116 C C . ASN B 1 128 ? 37.556 80.914 -0.490 1.00 14.37 113 ASN B C 1
ATOM 2117 O O . ASN B 1 128 ? 36.516 81.197 -1.084 1.00 14.51 113 ASN B O 1
ATOM 2122 N N . LEU B 1 129 ? 37.949 81.546 0.614 1.00 13.60 114 LEU B N 1
ATOM 2123 C CA . LEU B 1 129 ? 37.202 82.673 1.164 1.00 13.38 114 LEU B CA 1
ATOM 2124 C C . LEU B 1 129 ? 37.638 84.027 0.607 1.00 14.11 114 LEU B C 1
ATOM 2125 O O . LEU B 1 129 ? 37.152 85.063 1.049 1.00 14.07 114 LEU B O 1
ATOM 2130 N N . SER B 1 130 ? 38.525 84.018 -0.386 1.00 14.71 115 SER B N 1
ATOM 2131 C CA . SER B 1 130 ? 39.060 85.284 -0.906 1.00 15.69 115 SER B CA 1
ATOM 2132 C C . SER B 1 130 ? 38.006 86.287 -1.443 1.00 16.13 115 SER B C 1
ATOM 2133 O O . SER B 1 130 ? 38.264 87.484 -1.413 1.00 16.45 115 SER B O 1
ATOM 2136 N N . PRO B 1 131 ? 36.817 85.819 -1.910 1.00 15.95 116 PRO B N 1
ATOM 2137 C CA . PRO B 1 131 ? 35.822 86.842 -2.283 1.00 16.64 116 PRO B CA 1
ATOM 2138 C C . PRO B 1 131 ? 35.490 87.822 -1.141 1.00 16.72 116 PRO B C 1
ATOM 2139 O O . PRO B 1 131 ? 35.245 89.012 -1.394 1.00 17.24 116 PRO B O 1
ATOM 2143 N N . LEU B 1 132 ? 35.521 87.335 0.099 1.00 16.05 117 LEU B N 1
ATOM 2144 C CA . LEU B 1 132 ? 35.321 88.213 1.257 1.00 16.38 117 LEU B CA 1
ATOM 2145 C C . LEU B 1 132 ? 36.394 89.294 1.377 1.00 17.28 117 LEU B C 1
ATOM 2146 O O . LEU B 1 132 ? 36.088 90.421 1.755 1.00 17.37 117 LEU B O 1
ATOM 2151 N N . ALA B 1 133 ? 37.642 88.942 1.063 1.00 17.90 118 ALA B N 1
ATOM 2152 C CA . ALA B 1 133 ? 38.760 89.884 1.127 1.00 19.69 118 ALA B CA 1
ATOM 2153 C C . ALA B 1 133 ? 38.586 90.973 0.062 1.00 21.43 118 ALA B C 1
ATOM 2154 O O . ALA B 1 133 ? 39.025 92.106 0.237 1.00 22.89 118 ALA B O 1
ATOM 2156 N N . ASN B 1 134 ? 37.936 90.605 -1.039 1.00 22.48 119 ASN B N 1
ATOM 2157 C CA . ASN B 1 134 ? 37.682 91.537 -2.133 1.00 24.80 119 ASN B CA 1
ATOM 2158 C C . ASN B 1 134 ? 36.436 92.388 -1.952 1.00 24.78 119 ASN B C 1
ATOM 2159 O O . ASN B 1 134 ? 36.408 93.521 -2.400 1.00 26.45 119 ASN B O 1
ATOM 2164 N N . GLY B 1 135 ? 35.442 91.855 -1.251 1.00 23.20 120 GLY B N 1
ATOM 2165 C CA . GLY B 1 135 ? 34.146 92.499 -1.120 1.00 23.21 120 GLY B CA 1
ATOM 2166 C C . GLY B 1 135 ? 33.800 93.144 0.214 1.00 22.88 120 GLY B C 1
ATOM 2167 O O . GLY B 1 135 ? 32.741 93.750 0.334 1.00 23.58 120 GLY B O 1
ATOM 2168 N N . TYR B 1 136 ? 34.690 93.046 1.207 1.00 22.37 121 TYR B N 1
ATOM 2169 C CA . TYR B 1 136 ? 34.400 93.536 2.574 1.00 22.56 121 TYR B CA 1
ATOM 2170 C C . TYR B 1 136 ? 34.025 95.017 2.679 1.00 23.84 121 TYR B C 1
ATOM 2171 O O . TYR B 1 136 ? 33.288 95.410 3.588 1.00 23.71 121 TYR B O 1
ATOM 2180 N N . ASN B 1 137 ? 34.564 95.838 1.782 1.00 25.36 122 ASN B N 1
ATOM 2181 C CA . ASN B 1 137 ? 34.246 97.266 1.784 1.00 27.66 122 ASN B CA 1
ATOM 2182 C C . ASN B 1 137 ? 33.388 97.663 0.587 1.00 28.88 122 ASN B C 1
ATOM 2183 O O . ASN B 1 137 ? 33.267 98.848 0.254 1.00 29.46 122 ASN B O 1
ATOM 2188 N N . ALA B 1 138 ? 32.808 96.655 -0.059 1.00 28.81 123 ALA B N 1
ATOM 2189 C CA . ALA B 1 138 ? 31.838 96.881 -1.129 1.00 30.68 123 ALA B CA 1
ATOM 2190 C C . ALA B 1 138 ? 30.472 97.103 -0.495 1.00 31.68 123 ALA B C 1
ATOM 2191 O O . ALA B 1 138 ? 30.282 96.823 0.684 1.00 31.31 123 ALA B O 1
ATOM 2193 N N . SER B 1 139 ? 29.526 97.626 -1.267 1.00 33.63 124 SER B N 1
ATOM 2194 C CA . SER B 1 139 ? 28.196 97.919 -0.732 1.00 34.24 124 SER B CA 1
ATOM 2195 C C . SER B 1 139 ? 27.178 96.835 -1.065 1.00 33.72 124 SER B C 1
ATOM 2196 O O . SER B 1 139 ? 26.027 97.124 -1.392 1.00 36.04 124 SER B O 1
ATOM 2199 N N . ASN B 1 140 ? 27.609 95.584 -0.970 1.00 31.59 125 ASN B N 1
ATOM 2200 C CA . ASN B 1 140 ? 26.722 94.448 -1.118 1.00 29.69 125 ASN B CA 1
ATOM 2201 C C . ASN B 1 140 ? 27.076 93.402 -0.074 1.00 27.08 125 ASN B C 1
ATOM 2202 O O . ASN B 1 140 ? 28.017 93.596 0.693 1.00 26.76 125 ASN B O 1
ATOM 2207 N N . ARG B 1 141 ? 26.290 92.331 -0.032 1.00 25.19 126 ARG B N 1
ATOM 2208 C CA . ARG B 1 141 ? 26.572 91.151 0.772 1.00 23.15 126 ARG B CA 1
ATOM 2209 C C . ARG B 1 141 ? 27.541 90.299 -0.052 1.00 22.00 126 ARG B C 1
ATOM 2210 O O . ARG B 1 141 ? 27.381 90.193 -1.277 1.00 22.00 126 ARG B O 1
ATOM 2218 N N . THR B 1 142 ? 28.558 89.710 0.590 1.00 19.21 127 THR B N 1
ATOM 2219 C CA . THR B 1 142 ? 29.484 88.846 -0.150 1.00 17.88 127 THR B CA 1
ATOM 2220 C C . THR B 1 142 ? 29.403 87.502 0.532 1.00 16.44 127 THR B C 1
ATOM 2221 O O . THR B 1 142 ? 29.398 87.458 1.742 1.00 15.40 127 THR B O 1
ATOM 2225 N N . THR B 1 143 ? 29.335 86.432 -0.250 1.00 15.90 128 THR B N 1
ATOM 2226 C CA . THR B 1 143 ? 29.259 85.085 0.303 1.00 15.22 128 THR B CA 1
ATOM 2227 C C . THR B 1 143 ? 30.363 84.236 -0.300 1.00 14.62 128 THR B C 1
ATOM 2228 O O . THR B 1 143 ? 30.674 84.364 -1.484 1.00 15.30 128 THR B O 1
ATOM 2232 N N . ALA B 1 144 ? 30.964 83.378 0.524 1.00 13.33 129 ALA B N 1
ATOM 2233 C CA . ALA B 1 144 ? 31.972 82.453 0.060 1.00 12.78 129 ALA B CA 1
ATOM 2234 C C . ALA B 1 144 ? 31.865 81.152 0.866 1.00 11.85 129 ALA B C 1
ATOM 2235 O O . ALA B 1 144 ? 31.252 81.114 1.934 1.00 11.36 129 ALA B O 1
ATOM 2237 N N . GLN B 1 145 ? 32.425 80.083 0.324 1.00 11.51 130 GLN B N 1
ATOM 2238 C CA . GLN B 1 145 ? 32.359 78.775 0.975 1.00 11.00 130 GLN B CA 1
ATOM 2239 C C . GLN B 1 145 ? 33.759 78.245 1.240 1.00 10.63 130 GLN B C 1
ATOM 2240 O O . GLN B 1 145 ? 34.666 78.422 0.424 1.00 10.63 130 GLN B O 1
ATOM 2246 N N . ASP B 1 146 ? 33.917 77.573 2.379 1.00 9.90 131 ASP B N 1
ATOM 2247 C CA . ASP B 1 146 ? 35.159 76.885 2.682 1.00 9.72 131 ASP B CA 1
ATOM 2248 C C . ASP B 1 146 ? 34.829 75.723 3.621 1.00 9.03 131 ASP B C 1
ATOM 2249 O O . ASP B 1 146 ? 33.671 75.350 3.748 1.00 8.76 131 ASP B O 1
ATOM 2254 N N . GLY B 1 147 ? 35.844 75.111 4.208 1.00 8.60 132 GLY B N 1
ATOM 2255 C CA . GLY B 1 147 ? 35.616 73.982 5.101 1.00 7.99 132 GLY B CA 1
ATOM 2256 C C . GLY B 1 147 ? 36.707 73.843 6.129 1.00 7.68 132 GLY B C 1
ATOM 2257 O O . GLY B 1 147 ? 37.781 74.455 5.989 1.00 8.04 132 GLY B O 1
ATOM 2258 N N . PHE B 1 148 ? 36.414 73.066 7.178 1.00 7.34 133 PHE B N 1
ATOM 2259 C CA . PHE B 1 148 ? 37.435 72.628 8.129 1.00 7.18 133 PHE B CA 1
ATOM 2260 C C . PHE B 1 148 ? 37.589 71.139 7.965 1.00 7.16 133 PHE B C 1
ATOM 2261 O O . PHE B 1 148 ? 36.627 70.454 7.605 1.00 7.06 133 PHE B O 1
ATOM 2269 N N . THR B 1 149 ? 38.775 70.622 8.261 1.00 7.35 134 THR B N 1
ATOM 2270 C CA . THR B 1 149 ? 38.928 69.184 8.371 1.00 7.58 134 THR B CA 1
ATOM 2271 C C . THR B 1 149 ? 38.762 68.796 9.835 1.00 7.23 134 THR B C 1
ATOM 2272 O O . THR B 1 149 ? 39.467 69.317 10.721 1.00 7.19 134 THR B O 1
ATOM 2276 N N . PHE B 1 150 ? 37.789 67.913 10.070 1.00 7.02 135 PHE B N 1
ATOM 2277 C CA . PHE B 1 150 ? 37.457 67.446 11.416 1.00 7.06 135 PHE B CA 1
ATOM 2278 C C . PHE B 1 150 ? 38.038 66.057 11.608 1.00 7.56 135 PHE B C 1
ATOM 2279 O O . PHE B 1 150 ? 37.918 65.212 10.722 1.00 7.96 135 PHE B O 1
ATOM 2287 N N . SER B 1 151 ? 38.639 65.812 12.768 1.00 7.97 136 SER B N 1
ATOM 2288 C CA . SER B 1 151 ? 39.264 64.498 13.021 1.00 8.53 136 SER B CA 1
ATOM 2289 C C . SER B 1 151 ? 39.105 64.167 14.509 1.00 8.41 136 SER B C 1
ATOM 2290 O O . SER B 1 151 ? 38.814 65.041 15.302 1.00 7.99 136 SER B O 1
ATOM 2293 N N . ILE B 1 152 ? 39.276 62.907 14.898 1.00 8.58 137 ILE B N 1
ATOM 2294 C CA . ILE B 1 152 ? 39.278 62.585 16.316 1.00 8.75 137 ILE B CA 1
ATOM 2295 C C . ILE B 1 152 ? 40.704 62.746 16.812 1.00 9.15 137 ILE B C 1
ATOM 2296 O O . ILE B 1 152 ? 41.617 62.120 16.267 1.00 9.27 137 ILE B O 1
ATOM 2301 N N . ILE B 1 153 ? 40.901 63.587 17.819 1.00 9.34 138 ILE B N 1
ATOM 2302 C CA . ILE B 1 153 ? 42.251 63.891 18.303 1.00 10.21 138 ILE B CA 1
ATOM 2303 C C . ILE B 1 153 ? 42.569 63.334 19.692 1.00 10.77 138 ILE B C 1
ATOM 2304 O O . ILE B 1 153 ? 43.742 63.244 20.084 1.00 11.45 138 ILE B O 1
ATOM 2309 N N . SER B 1 154 ? 41.541 62.980 20.454 1.00 10.68 139 SER B N 1
ATOM 2310 C CA . SER B 1 154 ? 41.781 62.351 21.764 1.00 11.12 139 SER B CA 1
ATOM 2311 C C . SER B 1 154 ? 40.512 61.589 22.156 1.00 10.64 139 SER B C 1
ATOM 2312 O O . SER B 1 154 ? 39.470 61.723 21.516 1.00 9.97 139 SER B O 1
ATOM 2315 N N . GLY B 1 155 ? 40.598 60.785 23.205 1.00 10.74 140 GLY B N 1
ATOM 2316 C CA . GLY B 1 155 ? 39.429 60.057 23.669 1.00 10.48 140 GLY B CA 1
ATOM 2317 C C . GLY B 1 155 ? 39.714 59.504 25.056 1.00 10.93 140 GLY B C 1
ATOM 2318 O O . GLY B 1 155 ? 40.877 59.469 25.502 1.00 11.32 140 GLY B O 1
ATOM 2319 N N . THR B 1 156 ? 38.648 59.104 25.732 1.00 10.95 141 THR B N 1
ATOM 2320 C CA . THR B 1 156 ? 38.724 58.444 27.040 1.00 11.33 141 THR B CA 1
ATOM 2321 C C . THR B 1 156 ? 37.851 57.203 27.038 1.00 11.42 141 THR B C 1
ATOM 2322 O O . THR B 1 156 ? 36.864 57.132 26.298 1.00 10.83 141 THR B O 1
ATOM 2326 N N . THR B 1 157 ? 38.187 56.236 27.895 1.00 11.94 142 THR B N 1
ATOM 2327 C CA . THR B 1 157 ? 37.353 55.036 28.026 1.00 12.34 142 THR B CA 1
ATOM 2328 C C . THR B 1 157 ? 36.098 55.290 28.854 1.00 12.38 142 THR B C 1
ATOM 2329 O O . THR B 1 157 ? 35.120 54.539 28.770 1.00 12.32 142 THR B O 1
ATOM 2333 N N . ASN B 1 158 ? 36.136 56.321 29.690 1.00 12.58 143 ASN B N 1
ATOM 2334 C CA . ASN B 1 158 ? 35.174 56.408 30.784 1.00 13.32 143 ASN B CA 1
ATOM 2335 C C . ASN B 1 158 ? 34.973 57.841 31.248 1.00 13.70 143 ASN B C 1
ATOM 2336 O O . ASN B 1 158 ? 34.385 58.097 32.309 1.00 14.47 143 ASN B O 1
ATOM 2341 N N . GLY B 1 159 ? 35.472 58.781 30.451 1.00 13.51 144 GLY B N 1
ATOM 2342 C CA . GLY B 1 159 ? 35.362 60.190 30.813 1.00 14.49 144 GLY B CA 1
ATOM 2343 C C . GLY B 1 159 ? 36.638 60.788 31.364 1.00 15.51 144 GLY B C 1
ATOM 2344 O O . GLY B 1 159 ? 36.840 62.000 31.235 1.00 16.18 144 GLY B O 1
ATOM 2345 N N . THR B 1 160 ? 37.513 59.951 31.935 1.00 16.35 145 THR B N 1
ATOM 2346 C CA A THR B 1 160 ? 38.742 60.429 32.584 0.70 17.06 145 THR B CA 1
ATOM 2347 C CA B THR B 1 160 ? 38.740 60.420 32.604 0.30 16.95 145 THR B CA 1
ATOM 2348 C C . THR B 1 160 ? 40.024 59.744 32.099 1.00 17.27 145 THR B C 1
ATOM 2349 O O . THR B 1 160 ? 41.057 6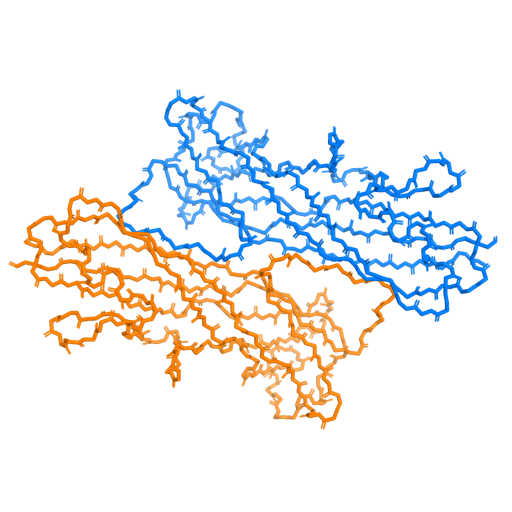0.399 31.956 1.00 17.55 145 THR B O 1
ATOM 2356 N N . THR B 1 161 ? 39.964 58.436 31.837 1.00 16.82 146 THR B N 1
ATOM 2357 C CA . THR B 1 161 ? 41.138 57.691 31.376 1.00 16.84 146 THR B CA 1
ATOM 2358 C C . THR B 1 161 ? 41.418 58.001 29.906 1.00 16.41 146 THR B C 1
ATOM 2359 O O . THR B 1 161 ? 40.701 57.517 29.032 1.00 15.46 146 THR B O 1
ATOM 2363 N N . ALA B 1 162 ? 42.467 58.784 29.648 1.00 17.06 147 ALA B N 1
ATOM 2364 C CA . ALA B 1 162 ? 42.924 59.067 28.272 1.00 17.73 147 ALA B CA 1
ATOM 2365 C C . ALA B 1 162 ? 43.425 57.796 27.585 1.00 18.63 147 ALA B C 1
ATOM 2366 O O . ALA B 1 162 ? 44.147 56.990 28.196 1.00 19.22 147 ALA B O 1
ATOM 2368 N N . VAL B 1 163 ? 43.018 57.591 26.349 1.00 19.31 148 VAL B N 1
ATOM 2369 C CA . VAL B 1 163 ? 43.462 56.456 25.607 1.00 21.46 148 VAL B CA 1
ATOM 2370 C C . VAL B 1 163 ? 44.573 56.903 24.668 1.00 23.06 148 VAL B C 1
ATOM 2371 O O . VAL B 1 163 ? 44.541 57.969 24.196 1.00 23.99 148 VAL B O 1
ATOM 2375 N N . THR B 1 164 ? 45.515 56.024 24.391 1.00 26.46 149 THR B N 1
ATOM 2376 C CA . THR B 1 164 ? 46.550 56.308 23.400 1.00 27.45 149 THR B CA 1
ATOM 2377 C C . THR B 1 164 ? 46.174 55.628 22.068 1.00 26.21 149 THR B C 1
ATOM 2378 O O . THR B 1 164 ? 46.201 56.235 20.984 1.00 28.03 149 THR B O 1
ATOM 2382 N N . ASP B 1 165 ? 45.712 54.409 22.226 1.00 23.14 150 ASP B N 1
ATOM 2383 C CA . ASP B 1 165 ? 45.362 53.507 21.207 1.00 20.91 150 ASP B CA 1
ATOM 2384 C C . ASP B 1 165 ? 43.846 53.429 21.151 1.00 19.00 150 ASP B C 1
ATOM 2385 O O . ASP B 1 165 ? 43.265 52.926 22.063 1.00 17.76 150 ASP B O 1
ATOM 2390 N N . TYR B 1 166 ? 43.234 53.961 20.096 1.00 16.86 151 TYR B N 1
ATOM 2391 C CA . TYR B 1 166 ? 41.787 53.979 19.987 1.00 15.87 151 TYR B CA 1
ATOM 2392 C C . TYR B 1 166 ? 41.133 52.566 20.011 1.00 15.56 151 TYR B C 1
ATOM 2393 O O . TYR B 1 166 ? 39.948 52.451 20.269 1.00 14.65 151 TYR B O 1
ATOM 2402 N N . SER B 1 167 ? 41.930 51.531 19.746 1.00 15.79 152 SER B N 1
ATOM 2403 C CA . SER B 1 167 ? 41.385 50.198 19.797 1.00 15.99 152 SER B CA 1
ATOM 2404 C C . SER B 1 167 ? 40.947 49.874 21.242 1.00 16.14 152 SER B C 1
ATOM 2405 O O . SER B 1 167 ? 40.256 48.959 21.440 1.00 16.92 152 SER B O 1
ATOM 2408 N N . THR B 1 168 ? 41.379 50.628 22.213 1.00 15.62 153 THR B N 1
ATOM 2409 C CA . THR B 1 168 ? 40.987 50.335 23.592 1.00 15.67 153 THR B CA 1
ATOM 2410 C C . THR B 1 168 ? 39.597 50.893 24.013 1.00 14.51 153 THR B C 1
ATOM 2411 O O . THR B 1 168 ? 39.118 50.619 25.042 1.00 14.25 153 THR B O 1
ATOM 2415 N N . LEU B 1 169 ? 39.031 51.731 23.160 1.00 13.21 154 LEU B N 1
ATOM 2416 C CA . LEU B 1 169 ? 37.712 52.294 23.404 1.00 12.39 154 LEU B CA 1
ATOM 2417 C C . LEU B 1 169 ? 36.612 51.224 23.499 1.00 12.50 154 LEU B C 1
ATOM 2418 O O . LEU B 1 169 ? 36.658 50.243 22.839 1.00 12.59 154 LEU B O 1
ATOM 2423 N N . PRO B 1 170 ? 35.651 51.471 24.350 1.00 12.44 155 PRO B N 1
ATOM 2424 C CA . PRO B 1 170 ? 34.463 50.639 24.406 1.00 12.96 155 PRO B CA 1
ATOM 2425 C C . PRO B 1 170 ? 33.626 50.754 23.130 1.00 12.99 155 PRO B C 1
ATOM 2426 O O . PRO B 1 170 ? 33.603 51.780 22.517 1.00 12.18 155 PRO B O 1
ATOM 2430 N N . GLU B 1 171 ? 32.952 49.684 22.754 1.00 13.66 156 GLU B N 1
ATOM 2431 C CA . GLU B 1 171 ? 32.106 49.739 21.549 1.00 13.93 156 GLU B CA 1
ATOM 2432 C C . GLU B 1 171 ? 30.903 50.661 21.793 1.00 13.34 156 GLU B C 1
ATOM 2433 O O . GLU B 1 171 ? 30.466 50.817 22.930 1.00 13.88 156 GLU B O 1
ATOM 2439 N N . GLY B 1 172 ? 30.356 51.244 20.736 1.00 12.63 157 GLY B N 1
ATOM 2440 C CA . GLY B 1 172 ? 29.146 52.061 20.868 1.00 12.23 157 GLY B CA 1
ATOM 2441 C C . GLY B 1 172 ? 29.182 53.300 19.994 1.00 11.31 157 GLY B C 1
ATOM 2442 O O . GLY B 1 172 ? 29.941 53.372 19.028 1.00 10.94 157 GLY B O 1
ATOM 2443 N N . ILE B 1 173 ? 28.350 54.262 20.365 1.00 10.89 158 ILE B N 1
ATOM 2444 C CA . ILE B 1 173 ? 28.096 55.48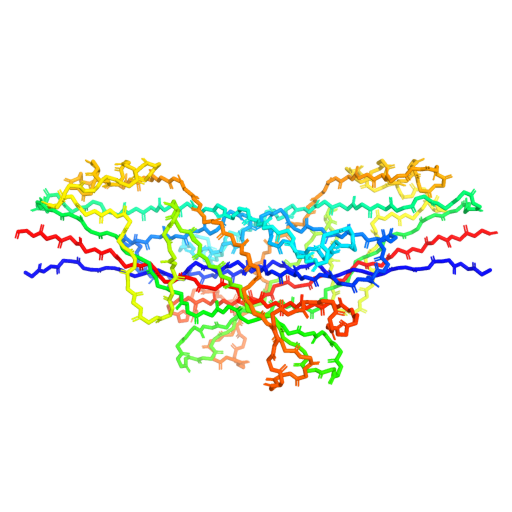4 19.566 1.00 10.23 158 ILE B CA 1
ATOM 2445 C C . ILE B 1 173 ? 28.329 56.685 20.444 1.00 9.76 158 ILE B C 1
ATOM 2446 O O . ILE B 1 173 ? 27.816 56.737 21.564 1.00 9.91 158 ILE B O 1
ATOM 2451 N N . TRP B 1 174 ? 29.098 57.659 19.958 1.00 9.21 159 TRP B N 1
ATOM 2452 C CA . TRP B 1 174 ? 29.339 58.889 20.707 1.00 9.07 159 TRP B CA 1
ATOM 2453 C C . TRP B 1 174 ? 28.636 59.972 19.895 1.00 9.03 159 TRP B C 1
ATOM 2454 O O . TRP B 1 174 ? 28.623 59.879 18.668 1.00 9.05 159 TRP B O 1
ATOM 2465 N N . SER B 1 175 ? 28.054 60.963 20.556 1.00 9.29 160 SER B N 1
ATOM 2466 C CA A SER B 1 175 ? 27.426 62.076 19.838 0.50 9.36 160 SER B CA 1
ATOM 2467 C CA B SER B 1 175 ? 27.467 62.097 19.826 0.50 9.29 160 SER B CA 1
ATOM 2468 C C . SER B 1 175 ? 27.673 63.382 20.587 1.00 9.26 160 SER B C 1
ATOM 2469 O O . SER B 1 175 ? 27.864 63.386 21.807 1.00 9.53 160 SER B O 1
ATOM 2474 N N . GLY B 1 176 ? 27.650 64.495 19.859 1.00 9.24 161 GLY B N 1
ATOM 2475 C CA . GLY B 1 176 ? 27.887 65.775 20.489 1.00 9.73 161 GLY B CA 1
ATOM 2476 C C . GLY B 1 176 ? 27.969 66.846 19.423 1.00 9.91 161 GLY B C 1
ATOM 2477 O O . GLY B 1 176 ? 28.065 66.528 18.244 1.00 9.96 161 GLY B O 1
ATOM 2478 N N . ASP B 1 177 ? 27.929 68.110 19.830 1.00 10.35 162 ASP B N 1
ATOM 2479 C CA . ASP B 1 177 ? 28.036 69.184 18.858 1.00 10.76 162 ASP B CA 1
ATOM 2480 C C . ASP B 1 177 ? 29.457 69.699 18.815 1.00 9.99 162 ASP B C 1
ATOM 2481 O O . ASP B 1 177 ? 30.127 69.774 19.842 1.00 10.66 162 ASP B O 1
ATOM 2486 N N . VAL B 1 178 ? 29.910 70.055 17.622 1.00 9.17 163 VAL B N 1
ATOM 2487 C CA . VAL B 1 178 ? 31.222 70.668 17.445 1.00 8.41 163 VAL B CA 1
ATOM 2488 C C . VAL B 1 178 ? 30.903 72.083 17.002 1.00 8.31 163 VAL B C 1
ATOM 2489 O O . VAL B 1 178 ? 30.278 72.285 15.957 1.00 7.94 163 VAL B O 1
ATOM 2493 N N . SER B 1 179 ? 31.280 73.055 17.821 1.00 8.34 164 SER B N 1
ATOM 2494 C CA . SER B 1 179 ? 30.918 74.442 17.550 1.00 8.73 164 SER B CA 1
ATOM 2495 C C . SER B 1 179 ? 32.158 75.329 17.445 1.00 8.67 164 SER B C 1
ATOM 2496 O O . SER B 1 179 ? 33.070 75.260 18.284 1.00 8.41 164 SER B O 1
ATOM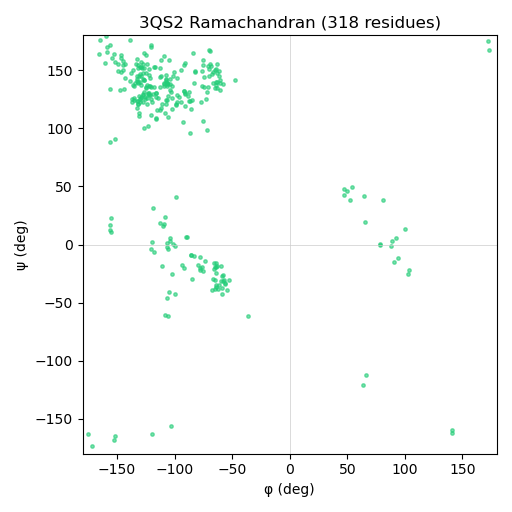 2499 N N . VAL B 1 180 ? 32.145 76.195 16.432 1.00 8.47 165 VAL B N 1
ATOM 2500 C CA . VAL B 1 180 ? 33.264 77.055 16.119 1.00 8.78 165 VAL B CA 1
ATOM 2501 C C . VAL B 1 180 ? 32.774 78.502 16.067 1.00 9.36 165 VAL B C 1
ATOM 2502 O O . VAL B 1 180 ? 31.813 78.815 15.344 1.00 9.55 165 VAL B O 1
ATOM 2506 N N . GLN B 1 181 ? 33.438 79.377 16.830 1.00 9.97 166 GLN B N 1
ATOM 2507 C CA . GLN B 1 181 ? 33.119 80.816 16.840 1.00 10.87 166 GLN B CA 1
ATOM 2508 C C . GLN B 1 181 ? 33.916 81.538 15.757 1.00 10.82 166 GLN B C 1
ATOM 2509 O O . GLN B 1 181 ? 35.138 81.383 15.671 1.00 10.74 166 GLN B O 1
ATOM 2515 N N . PHE B 1 182 ? 33.219 82.299 14.918 1.00 10.56 167 PHE B N 1
ATOM 2516 C CA . PHE B 1 182 ? 33.865 83.144 13.912 1.00 10.82 167 PHE B CA 1
ATOM 2517 C C . PHE B 1 182 ? 33.780 84.578 14.363 1.00 11.64 167 PHE B C 1
ATOM 2518 O O . PHE B 1 182 ? 32.731 85.001 14.821 1.00 11.77 167 PHE B O 1
ATOM 2526 N N . ASP B 1 183 ? 34.872 85.320 14.197 1.00 12.33 168 ASP B N 1
ATOM 2527 C CA . ASP B 1 183 ? 34.923 86.723 14.558 1.00 13.73 168 ASP B CA 1
ATOM 2528 C C . ASP B 1 183 ? 35.419 87.582 13.396 1.00 13.87 168 ASP B C 1
ATOM 2529 O O . ASP B 1 183 ? 36.513 87.349 12.872 1.00 13.55 168 ASP B O 1
ATOM 2534 N N . ALA B 1 184 ? 34.597 88.554 13.001 1.00 14.37 169 ALA B N 1
ATOM 2535 C CA . ALA B 1 184 ? 34.938 89.491 11.909 1.00 14.92 169 ALA B CA 1
ATOM 2536 C C . ALA B 1 184 ? 35.263 90.876 12.460 1.00 15.91 169 ALA B C 1
ATOM 2537 O O . ALA B 1 184 ? 34.600 91.355 13.369 1.00 16.11 169 ALA B O 1
ATOM 2539 N N . THR B 1 185 ? 36.280 91.520 11.893 1.00 16.67 170 THR B N 1
ATOM 2540 C CA . THR B 1 185 ? 36.609 92.890 12.303 1.00 18.14 170 THR B CA 1
ATOM 2541 C C . THR B 1 185 ? 36.857 93.719 11.056 1.00 18.89 170 THR B C 1
ATOM 2542 O O . THR B 1 185 ? 37.655 93.337 10.188 1.00 18.73 170 THR B O 1
ATOM 2546 N N . TRP B 1 186 ? 36.134 94.828 10.952 1.00 20.04 171 TRP B N 1
ATOM 2547 C CA . TRP B 1 186 ? 36.382 95.810 9.912 1.00 21.25 171 TRP B CA 1
ATOM 2548 C C . TRP B 1 186 ? 37.061 97.003 10.577 1.00 23.29 171 TRP B C 1
ATOM 2549 O O . TRP B 1 186 ? 36.548 97.539 11.571 1.00 23.75 171 TRP B O 1
ATOM 2560 N N . THR B 1 187 ? 38.193 97.426 10.031 1.00 24.73 172 THR B N 1
ATOM 2561 C CA . THR B 1 187 ? 38.900 98.588 10.575 1.00 27.31 172 THR B CA 1
ATOM 2562 C C . THR B 1 187 ? 38.954 99.703 9.537 1.00 29.05 172 THR B C 1
ATOM 2563 O O . THR B 1 187 ? 38.930 99.443 8.333 1.00 28.59 172 THR B O 1
ATOM 2567 N N . SER B 1 188 ? 39.033 100.944 10.013 1.00 31.74 173 SER B N 1
ATOM 2568 C CA . SER B 1 188 ? 39.291 102.088 9.131 1.00 34.29 173 SER B CA 1
ATOM 2569 C C . SER B 1 188 ? 40.339 103.042 9.707 1.00 36.25 173 SER B C 1
ATOM 2570 O O . SER B 1 188 ? 40.294 104.255 9.503 1.00 38.29 173 SER B O 1
#

Radius of gyration: 21.91 Å; Cα contacts (8 Å, |Δi|>4): 1018; chains: 2; bounding box: 48×67×36 Å

Solvent-accessible surface area: 15152 Å² total; per-residue (Å²): 144,83,64,97,19,111,16,75,0,26,5,7,0,34,0,29,6,82,50,69,60,66,9,62,11,40,8,62,38,23,1,34,3,92,17,39,66,76,126,123,9,28,57,62,42,127,3,65,0,55,2,18,0,66,14,31,70,104,4,94,15,3,82,0,12,0,68,8,73,61,7,59,0,60,10,105,91,138,36,28,0,19,0,34,0,8,7,44,10,104,68,74,52,2,97,93,121,27,73,16,64,2,0,11,37,78,113,66,55,95,8,52,95,0,30,52,0,8,110,10,18,57,37,96,97,94,22,96,14,85,5,3,1,49,0,37,15,98,34,1,16,38,75,40,122,73,77,30,100,81,26,53,71,5,43,92,14,50,0,40,19,46,0,8,0,31,0,32,1,34,2,52,105,145,79,60,83,15,104,18,56,0,17,5,10,1,36,0,45,7,90,44,124,46,44,8,31,9,44,9,57,35,18,1,43,3,87,18,46,79,80,122,82,7,23,58,63,52,122,4,63,0,46,0,16,0,63,29,27,85,91,4,100,13,2,84,0,11,0,65,8,71,62,6,60,0,61,8,117,88,143,36,28,0,24,0,46,0,7,6,45,11,113,67,77,49,3,94,95,120,27,75,16,68,2,0,21,28,78,112,56,64,88,10,53,103,0,34,57,0,8,115,10,21,60,35,109,87,164,18,71,9,73,11,4,0,53,0,32,20,103,47,4,20,38,74,36,119,70,81,19,139,56,38,49,78,5,39,92,14,55,0,36,20,43,0,8,0,34,0,35,1,23,4,49,106

Secondary structure (DSSP, 8-state):
--EEEEEEEEEEEEEEES---SEEEEETT-EEEEEETTTTEE--EEEEEEEEEE--TT--EEEEEEEEEE-EEEESSSS--EEEEEEEETTEEE-TTS-EEEEEGGGTB--GGGHHHHHHTTSSSEEEEEEEEEEEEEEEESSSSSEES-GGGSPSEEEEEEEEEEEEEEEE-/--EEEEEEEEEEEEEEES---SEEEEETT-EEEEEETTTTEE--EEEEEEEEEE--TT-SEEEEEEEEEE-EEEESSSS--EEEEEEEETTEEE-TTS-EEEEEGGGTB--GGGHHHHHHTTSSSEEEEEEEEEEEEEEEESSSSSB-SSGGGSPSEEEEEEEEEEEEEEEE-

Organism: Escherichia coli O6:H1 (strain CFT073 / ATCC 700928 / UPEC) (NCBI:txid199310)

Foldseek 3Di:
DKDKDKDKDKAKEKEFEPDDVPDDDDDPQHHYWYQDPVVQFIDKDKGKDKDKDAAAQPFDKKWKWKAWDAAWWAFPDQQRKIWGKWKADPRHTHYHPDIHTQATLVVDGQRVQNNQCRVCNNPRGMTMGMDIIMIGTQWMAQRNPHIDPRNNPHDGGMIIDMIMMMMMMITHD/DKDKDKDKDKAKEKEFEPDDPPDDDDPPQHHYWYQDPVVLFTDKDWRKDKDKDAAAQPFDKKWKWKAWDAFWWAFPDQQRKIWGKWKADPRHTRYNPDIHTQDTVVVPRQHVQNNQCRVPNNPRGMTMTMDTIIIGTDWMAQRNPHTDPGSNPHDGGMIIDMTMMMMMMITHD